Protein AF-0000000086525806 (afdb_homodimer)

Nearest PDB structures (foldseek):
  7zw9-assembly1_A-3  TM=1.002E+00  e=2.423E-26  Burkholderia pseudomallei
  4n27-assembly1_C  TM=9.870E-01  e=1.110E-19  Brucella abortus 2308
  9jyw-assembly2_F  TM=9.886E-01  e=1.172E-16  Aeribacillus pallidus
  8gpm-assembly1_A  TM=9.760E-01  e=3.909E-15  Acinetobacter baumannii
  8gpp-assembly1_C  TM=9.827E-01  e=6.597E-15  Acinetobacter baumannii

Solvent-accessible surface area (backbone atoms only — not comparable to full-atom values): 15091 Å² total; per-residue (Å²): 100,45,72,36,70,49,90,92,33,51,54,46,69,37,89,65,40,27,68,32,58,61,16,37,42,31,11,34,32,38,38,29,54,39,13,33,36,27,48,49,14,35,38,48,16,84,58,26,52,34,38,40,22,40,28,12,37,38,27,40,48,16,39,40,38,39,46,77,93,22,46,25,42,36,32,40,27,18,35,36,25,44,43,16,36,43,28,5,25,36,40,24,42,31,14,35,40,22,41,46,14,35,40,27,43,56,16,35,42,25,35,39,21,39,35,33,64,56,12,28,39,50,66,55,43,73,45,62,61,31,25,30,29,40,44,78,71,42,40,79,75,45,72,53,50,73,66,55,44,49,51,39,43,48,53,18,50,49,48,36,53,46,32,55,49,47,68,71,38,56,39,78,75,57,82,42,31,24,28,42,70,94,32,53,56,46,69,37,88,63,40,29,66,32,63,60,16,38,41,30,10,34,32,38,38,29,53,41,14,33,38,27,50,48,14,36,41,47,17,80,59,26,51,32,38,40,20,40,30,13,37,39,28,40,48,17,40,39,39,38,47,77,95,23,48,26,41,35,32,38,28,18,34,37,24,44,42,16,35,42,30,5,24,36,40,24,42,32,14,35,39,22,42,45,14,36,36,27,44,56,16,35,42,25,34,39,20,38,35,33,62,56,12,30,38,52,65,54,45,71,45,62,60,32,25,30,28,40,43,80,71,42,39,77,77,45,71,54,49,73,67,56,45,51,51,39,46,48,54,19,51,50,48,38,51,49,34,53,49,46,67,72,63,65,75,86,88,127

Foldseek 3Di:
DAFEEDVPFGEAADPQEAEEPQEHHYGQEYEDALEYEEHLEYEYCPAHHEYAEHLEYAYAQEYEEEHHPQYHEEYHLEYEEHNEYEYREAAEALEYEEAPEYAYGLEYEYALEYEYHPEYDDHNHYDYHQFYWYDVPIDGPDGHDPVSSVVSNVVSVVSSVVSNVCVPPPDDDD/DQFEEDVPFGEAADPQEAEEPQEHHYGQEYEDALEYEEHQEYEYCPAHHEYAEHLEYAYHQEYEEEHHPQYHAEYHLEYEEHNEYEYREAAEALEYEEAPEYAYGLEYEYHLEYEYHPEYDDHNHYDYHQFDWDDVPIDGPDGHDPVSSVVSNVVSVVSSVVSNVCVPPPDDDD

Organism: NCBI:txid488447

Structure (mmCIF, N/CA/C/O backbone):
data_AF-0000000086525806-model_v1
#
loop_
_entity.id
_entity.type
_entity.pdbx_description
1 polymer 'Gamma carbonic anhydrase family protein'
#
loop_
_atom_site.group_PDB
_atom_site.id
_atom_site.type_symbol
_atom_site.label_atom_id
_atom_site.label_alt_id
_atom_site.label_comp_id
_atom_site.label_asym_id
_atom_site.label_entity_id
_atom_site.label_seq_id
_atom_site.pdbx_PDB_ins_code
_atom_site.Cartn_x
_atom_site.Cartn_y
_atom_site.Cartn_z
_atom_site.occupancy
_atom_site.B_iso_or_equiv
_atom_site.auth_seq_id
_atom_site.auth_comp_id
_atom_site.auth_asym_id
_atom_site.auth_atom_id
_atom_site.pdbx_PDB_model_num
ATOM 1 N N . MET A 1 1 ? 18.797 -3.779 -2.67 1 63.56 1 MET A N 1
ATOM 2 C CA . MET A 1 1 ? 17.828 -4.672 -3.303 1 63.56 1 MET A CA 1
ATOM 3 C C . MET A 1 1 ? 17.938 -6.082 -2.73 1 63.56 1 MET A C 1
ATOM 5 O O . MET A 1 1 ? 19.047 -6.574 -2.479 1 63.56 1 MET A O 1
ATOM 9 N N . THR A 1 2 ? 16.891 -6.535 -2.127 1 84.75 2 THR A N 1
ATOM 10 C CA . THR A 1 2 ? 16.938 -7.805 -1.409 1 84.75 2 THR A CA 1
ATOM 11 C C . THR A 1 2 ? 16.438 -8.945 -2.299 1 84.75 2 THR A C 1
ATOM 13 O O . THR A 1 2 ? 15.242 -9.219 -2.354 1 84.75 2 THR A O 1
ATOM 16 N N . ILE A 1 3 ? 17.328 -9.383 -3.314 1 96.12 3 ILE A N 1
ATOM 17 C CA . ILE A 1 3 ? 17.094 -10.562 -4.148 1 96.12 3 ILE A CA 1
ATOM 18 C C . ILE A 1 3 ? 17.938 -11.727 -3.635 1 96.12 3 ILE A C 1
ATOM 20 O O . ILE A 1 3 ? 19.156 -11.609 -3.492 1 96.12 3 ILE A O 1
ATOM 24 N N . TYR A 1 4 ? 17.266 -12.875 -3.428 1 97.06 4 TYR A N 1
ATOM 25 C CA . TYR A 1 4 ? 17.938 -13.945 -2.707 1 97.06 4 TYR A CA 1
ATOM 26 C C . TYR A 1 4 ? 17.891 -15.25 -3.494 1 97.06 4 TYR A C 1
ATOM 28 O O . TYR A 1 4 ? 16.828 -15.641 -3.996 1 97.06 4 TYR A O 1
ATOM 36 N N . LYS A 1 5 ? 19.047 -15.82 -3.596 1 96.94 5 LYS A N 1
ATOM 37 C CA . LYS A 1 5 ? 19.109 -17.234 -3.961 1 96.94 5 LYS A CA 1
ATOM 38 C C . LYS A 1 5 ? 18.828 -18.125 -2.754 1 96.94 5 LYS A C 1
ATOM 40 O O . LYS A 1 5 ? 19.25 -17.828 -1.64 1 96.94 5 LYS A O 1
ATOM 45 N N . LEU A 1 6 ? 18.094 -19.203 -2.982 1 97 6 LEU A N 1
ATOM 46 C CA . LEU A 1 6 ? 17.828 -20.188 -1.945 1 97 6 LEU A CA 1
ATOM 47 C C . LEU A 1 6 ? 18.266 -21.578 -2.402 1 97 6 LEU A C 1
ATOM 49 O O . LEU A 1 6 ? 17.609 -22.188 -3.254 1 97 6 LEU A O 1
ATOM 53 N N . GLY A 1 7 ? 19.359 -22.094 -1.804 1 96.25 7 GLY A N 1
ATOM 54 C CA . GLY A 1 7 ? 19.953 -23.297 -2.381 1 96.25 7 GLY A CA 1
ATOM 55 C C . GLY A 1 7 ? 20.375 -23.109 -3.824 1 96.25 7 GLY A C 1
ATOM 56 O O . GLY A 1 7 ? 21.125 -22.188 -4.141 1 96.25 7 GLY A O 1
ATOM 57 N N . ASP A 1 8 ? 19.828 -23.938 -4.645 1 95.62 8 ASP A N 1
ATOM 58 C CA . ASP A 1 8 ? 20.219 -23.875 -6.055 1 95.62 8 ASP A CA 1
ATOM 59 C C . ASP A 1 8 ? 19.188 -23.078 -6.871 1 95.62 8 ASP A C 1
ATOM 61 O O . ASP A 1 8 ? 19.328 -22.969 -8.094 1 95.62 8 ASP A O 1
ATOM 65 N N . THR A 1 9 ? 18.266 -22.562 -6.199 1 96.44 9 THR A N 1
ATOM 66 C CA . THR A 1 9 ? 17.188 -21.859 -6.902 1 96.44 9 THR A CA 1
ATOM 67 C C . THR A 1 9 ? 17.344 -20.359 -6.777 1 96.44 9 THR A C 1
ATOM 69 O O . THR A 1 9 ? 17.531 -19.828 -5.676 1 96.44 9 THR A O 1
ATOM 72 N N . ALA A 1 10 ? 17.281 -19.656 -7.902 1 97.94 10 ALA A N 1
ATOM 73 C CA . ALA A 1 10 ? 17.406 -18.203 -7.934 1 97.94 10 ALA A CA 1
ATOM 74 C C . ALA A 1 10 ? 16.312 -17.578 -8.805 1 97.94 10 ALA A C 1
ATOM 76 O O . ALA A 1 10 ? 15.891 -18.172 -9.797 1 97.94 10 ALA A O 1
ATOM 77 N N . PRO A 1 11 ? 15.906 -16.391 -8.43 1 98.62 11 PRO A N 1
ATOM 78 C CA . PRO A 1 11 ? 14.922 -15.703 -9.266 1 98.62 11 PRO A CA 1
ATOM 79 C C . PRO A 1 11 ? 15.43 -15.445 -10.688 1 98.62 11 PRO A C 1
ATOM 81 O O . PRO A 1 11 ? 16.625 -15.234 -10.891 1 98.62 11 PRO A O 1
ATOM 84 N N . THR A 1 12 ? 14.555 -15.602 -11.602 1 98.69 12 THR A N 1
ATOM 85 C CA . THR A 1 12 ? 14.789 -15.18 -12.984 1 98.69 12 THR A CA 1
ATOM 86 C C . THR A 1 12 ? 14.102 -13.852 -13.266 1 98.69 12 THR A C 1
ATOM 88 O O . THR A 1 12 ? 12.867 -13.781 -13.289 1 98.69 12 THR A O 1
ATOM 91 N N . ILE A 1 13 ? 14.891 -12.805 -13.562 1 98.62 13 ILE A N 1
ATOM 92 C CA . ILE A 1 13 ? 14.359 -11.453 -13.641 1 98.62 13 ILE A CA 1
ATOM 93 C C . ILE A 1 13 ? 14.758 -10.812 -14.969 1 98.62 13 ILE A C 1
ATOM 95 O O . ILE A 1 13 ? 15.953 -10.633 -15.242 1 98.62 13 ILE A O 1
ATOM 99 N N . HIS A 1 14 ? 13.742 -10.531 -15.758 1 98.75 14 HIS A N 1
ATOM 100 C CA . HIS A 1 14 ? 14.023 -9.836 -17.016 1 98.75 14 HIS A CA 1
ATOM 101 C C . HIS A 1 14 ? 14.734 -8.508 -16.766 1 98.75 14 HIS A C 1
ATOM 103 O O . HIS A 1 14 ? 14.453 -7.832 -15.773 1 98.75 14 HIS A O 1
ATOM 109 N N . GLU A 1 15 ? 15.562 -8.023 -17.641 1 98.12 15 GLU A N 1
ATOM 110 C CA . GLU A 1 15 ? 16.422 -6.859 -17.438 1 98.12 15 GLU A CA 1
ATOM 111 C C . GLU A 1 15 ? 15.594 -5.582 -17.312 1 98.12 15 GLU A C 1
ATOM 113 O O . GLU A 1 15 ? 16.031 -4.609 -16.703 1 98.12 15 GLU A O 1
ATOM 118 N N . SER A 1 16 ? 14.391 -5.559 -17.797 1 98.62 16 SER A N 1
ATOM 119 C CA . SER A 1 16 ? 13.57 -4.352 -17.781 1 98.62 16 SER A CA 1
ATOM 120 C C . SER A 1 16 ? 12.852 -4.184 -16.453 1 98.62 16 SER A C 1
ATOM 122 O O . SER A 1 16 ? 12.266 -3.131 -16.188 1 98.62 16 SER A O 1
ATOM 124 N N . VAL A 1 17 ? 12.867 -5.148 -15.625 1 98.62 17 VAL A N 1
ATOM 125 C CA . VAL A 1 17 ? 12.047 -5.16 -14.414 1 98.62 17 VAL A CA 1
ATOM 126 C C . VAL A 1 17 ? 12.594 -4.145 -13.414 1 98.62 17 VAL A C 1
ATOM 128 O O . VAL A 1 17 ? 13.805 -4.027 -13.234 1 98.62 17 VAL A O 1
ATOM 131 N N . PHE A 1 18 ? 11.633 -3.406 -12.836 1 98.44 18 PHE A N 1
ATOM 132 C CA . PHE A 1 18 ? 11.984 -2.596 -11.672 1 98.44 18 PHE A CA 1
ATOM 133 C C . PHE A 1 18 ? 11.68 -3.342 -10.383 1 98.44 18 PHE A C 1
ATOM 135 O O . PHE A 1 18 ? 10.562 -3.84 -10.188 1 98.44 18 PHE A O 1
ATOM 142 N N . VAL A 1 19 ? 12.656 -3.436 -9.539 1 98.12 19 VAL A N 1
ATOM 143 C CA . VAL A 1 19 ? 12.492 -3.961 -8.188 1 98.12 19 VAL A CA 1
ATOM 144 C C . VAL A 1 19 ? 12.945 -2.916 -7.164 1 98.12 19 VAL A C 1
ATOM 146 O O . VAL A 1 19 ? 14.109 -2.523 -7.148 1 98.12 19 VAL A O 1
ATOM 149 N N . ALA A 1 20 ? 11.992 -2.504 -6.355 1 97 20 ALA A N 1
ATOM 150 C CA . ALA A 1 20 ? 12.305 -1.496 -5.344 1 97 20 ALA A CA 1
ATOM 151 C C . ALA A 1 20 ? 13.297 -2.035 -4.324 1 97 20 ALA A C 1
ATOM 153 O O . ALA A 1 20 ? 13.32 -3.236 -4.043 1 97 20 ALA A O 1
ATOM 154 N N . ASP A 1 21 ? 14.039 -1.174 -3.621 1 93.62 21 ASP A N 1
ATOM 155 C CA . ASP A 1 21 ? 15.141 -1.51 -2.721 1 93.62 21 ASP 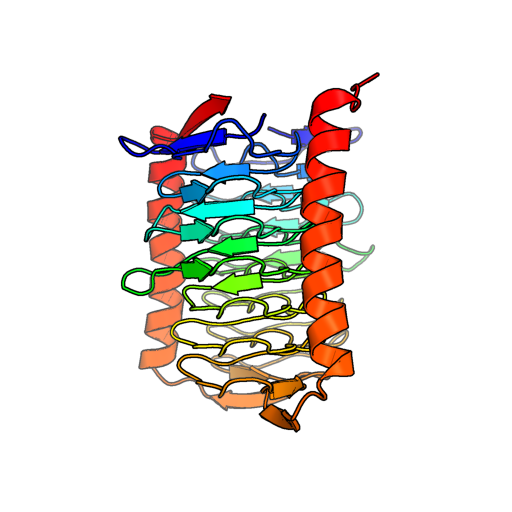A CA 1
ATOM 156 C C . ASP A 1 21 ? 14.641 -2.307 -1.519 1 93.62 21 ASP A C 1
ATOM 158 O O . ASP A 1 21 ? 15.352 -3.176 -1.006 1 93.62 21 ASP A O 1
ATOM 162 N N . THR A 1 22 ? 13.406 -1.989 -1.112 1 94.94 22 THR A N 1
ATOM 163 C CA . THR A 1 22 ? 12.93 -2.604 0.123 1 94.94 22 THR A CA 1
ATOM 164 C C . THR A 1 22 ? 12.078 -3.834 -0.176 1 94.94 22 THR A C 1
ATOM 166 O O . THR A 1 22 ? 11.469 -4.406 0.728 1 94.94 22 THR A O 1
ATOM 169 N N . ALA A 1 23 ? 12 -4.238 -1.438 1 96.94 23 ALA A N 1
ATOM 170 C CA . ALA A 1 23 ? 11.297 -5.473 -1.787 1 96.94 23 ALA A CA 1
ATOM 171 C C . ALA A 1 23 ? 12.188 -6.691 -1.551 1 96.94 23 ALA A C 1
ATOM 173 O O . ALA A 1 23 ? 13.414 -6.566 -1.464 1 96.94 23 ALA A O 1
ATOM 174 N N . ALA A 1 24 ? 11.539 -7.859 -1.382 1 98.06 24 ALA A N 1
ATOM 175 C CA . ALA A 1 24 ? 12.258 -9.117 -1.221 1 98.06 24 ALA A CA 1
ATOM 176 C C . ALA A 1 24 ? 11.773 -10.156 -2.229 1 98.06 24 ALA A C 1
ATOM 178 O O . ALA A 1 24 ? 10.586 -10.461 -2.291 1 98.06 24 ALA A O 1
ATOM 179 N N . ILE A 1 25 ? 12.688 -10.648 -3.035 1 98.69 25 ILE A N 1
ATOM 180 C CA . ILE A 1 25 ? 12.422 -11.68 -4.035 1 98.69 25 ILE A CA 1
ATOM 181 C C . ILE A 1 25 ? 13.281 -12.906 -3.752 1 98.69 25 ILE A C 1
ATOM 183 O O . ILE A 1 25 ? 14.516 -12.82 -3.768 1 98.69 25 ILE A O 1
ATOM 187 N N . ILE A 1 26 ? 12.625 -14.062 -3.477 1 98.62 26 ILE A N 1
ATOM 188 C CA . ILE A 1 26 ? 13.375 -15.195 -2.957 1 98.62 26 ILE A CA 1
ATOM 189 C C . ILE A 1 26 ? 13.047 -16.453 -3.768 1 98.62 26 ILE A C 1
ATOM 191 O O . ILE A 1 26 ? 11.883 -16.844 -3.861 1 98.62 26 ILE A O 1
ATOM 195 N N . GLY A 1 27 ? 14.062 -17.109 -4.301 1 98.31 27 GLY A N 1
ATOM 196 C CA . GLY A 1 27 ? 13.922 -18.469 -4.777 1 98.31 27 GLY A CA 1
ATOM 197 C C . GLY A 1 27 ? 13.258 -18.562 -6.141 1 98.31 27 GLY A C 1
ATOM 198 O O . GLY A 1 27 ? 13.664 -17.891 -7.082 1 98.31 27 GLY A O 1
ATOM 199 N N . LYS A 1 28 ? 12.164 -19.406 -6.27 1 98.44 28 LYS A N 1
ATOM 200 C CA . LYS A 1 28 ? 11.539 -19.766 -7.539 1 98.44 28 LYS A CA 1
ATOM 201 C C . LYS A 1 28 ? 10.57 -18.672 -7.992 1 98.44 28 LYS A C 1
ATOM 203 O O . LYS A 1 28 ? 9.352 -18.891 -8.016 1 98.44 28 LYS A O 1
ATOM 208 N N . VAL A 1 29 ? 11.148 -17.578 -8.422 1 98.88 29 VAL A N 1
ATOM 209 C CA . VAL A 1 29 ? 10.359 -16.438 -8.875 1 98.88 29 VAL A CA 1
ATOM 210 C C . VAL A 1 29 ? 10.766 -16.062 -10.297 1 98.88 29 VAL A C 1
ATOM 212 O O . VAL A 1 29 ? 11.953 -16 -10.617 1 98.88 29 VAL A O 1
ATOM 215 N N . VAL A 1 30 ? 9.781 -15.906 -11.133 1 98.94 30 VAL A N 1
ATOM 216 C CA . VAL A 1 30 ? 9.992 -15.445 -12.5 1 98.94 30 VAL A CA 1
ATOM 217 C C . VAL A 1 30 ? 9.312 -14.094 -12.703 1 98.94 30 VAL A C 1
ATOM 219 O O . VAL A 1 30 ? 8.094 -13.984 -12.562 1 98.94 30 VAL A O 1
ATOM 222 N N . LEU A 1 31 ? 10.047 -13.039 -12.977 1 98.88 31 LEU A N 1
ATOM 223 C CA . LEU A 1 31 ? 9.539 -11.719 -13.328 1 98.88 31 LEU A CA 1
ATOM 224 C C . LEU A 1 31 ? 9.773 -11.414 -14.805 1 98.88 31 LEU A C 1
ATOM 226 O O . LEU A 1 31 ? 10.914 -11.266 -15.242 1 98.88 31 LEU A O 1
ATOM 230 N N . GLU A 1 32 ? 8.68 -11.273 -15.539 1 98.94 32 GLU A N 1
ATOM 231 C CA . GLU A 1 32 ? 8.773 -11.148 -16.984 1 98.94 32 GLU A CA 1
ATOM 232 C C . GLU A 1 32 ? 8.93 -9.688 -17.406 1 98.94 32 GLU A C 1
ATOM 234 O O . GLU A 1 32 ? 8.984 -8.797 -16.562 1 98.94 32 GLU A O 1
ATOM 239 N N . GLU A 1 33 ? 9.023 -9.477 -18.719 1 98.88 33 GLU A N 1
ATOM 240 C CA . GLU A 1 33 ? 9.344 -8.18 -19.312 1 98.88 33 GLU A CA 1
ATOM 241 C C . GLU A 1 33 ? 8.406 -7.09 -18.812 1 98.88 33 GLU A C 1
ATOM 243 O O . GLU A 1 33 ? 7.191 -7.281 -18.766 1 98.88 33 GLU A O 1
ATOM 248 N N . ASN A 1 34 ? 8.961 -5.969 -18.344 1 98.88 34 ASN A N 1
ATOM 249 C CA . ASN A 1 34 ? 8.273 -4.75 -17.938 1 98.88 34 ASN A CA 1
ATOM 250 C C . ASN A 1 34 ? 7.441 -4.969 -16.672 1 98.88 34 ASN A C 1
ATOM 252 O O . ASN A 1 34 ? 6.598 -4.141 -16.328 1 98.88 34 ASN A O 1
ATOM 256 N N . ALA A 1 35 ? 7.637 -6.059 -15.969 1 98.88 35 ALA A N 1
ATOM 257 C CA . ALA A 1 35 ? 7.031 -6.219 -14.648 1 98.88 35 ALA A CA 1
ATOM 258 C C . ALA A 1 35 ? 7.695 -5.301 -13.625 1 98.88 35 ALA A C 1
ATOM 260 O O . ALA A 1 35 ? 8.75 -4.719 -13.898 1 98.88 35 ALA A O 1
ATOM 261 N N . SER A 1 36 ? 7.055 -5.141 -12.516 1 98.88 36 SER A N 1
ATOM 262 C CA . SER A 1 36 ? 7.641 -4.32 -11.461 1 98.88 36 SER A CA 1
ATOM 263 C C . SER A 1 36 ? 7.207 -4.805 -10.086 1 98.88 36 SER A C 1
ATOM 265 O O . SER A 1 36 ? 6.09 -5.309 -9.914 1 98.88 36 SER A O 1
ATOM 267 N N . VAL A 1 37 ? 8.078 -4.676 -9.094 1 98.81 37 VAL A N 1
ATOM 268 C CA . VAL A 1 37 ? 7.855 -5 -7.688 1 98.81 37 VAL A CA 1
ATOM 269 C C . VAL A 1 37 ? 8.227 -3.803 -6.816 1 98.81 37 VAL A C 1
ATOM 271 O O . VAL A 1 37 ? 9.383 -3.369 -6.809 1 98.81 37 VAL A O 1
ATOM 274 N N . TRP A 1 38 ? 7.281 -3.363 -6.082 1 98.56 38 TRP A N 1
ATOM 275 C CA . TRP A 1 38 ? 7.41 -2.053 -5.453 1 98.56 38 TRP A CA 1
ATOM 276 C C . TRP A 1 38 ? 7.777 -2.188 -3.979 1 98.56 38 TRP A C 1
ATOM 278 O O . TRP A 1 38 ? 7.992 -3.297 -3.486 1 98.56 38 TRP A O 1
ATOM 288 N N . PHE A 1 39 ? 7.84 -1.106 -3.277 1 97.94 39 PHE A N 1
ATOM 289 C CA . PHE A 1 39 ? 8.5 -1.015 -1.98 1 97.94 39 PHE A CA 1
ATOM 290 C C . PHE A 1 39 ? 7.797 -1.893 -0.951 1 97.94 39 PHE A C 1
ATOM 292 O O . PHE A 1 39 ? 6.57 -1.856 -0.831 1 97.94 39 PHE A O 1
ATOM 299 N N . GLY A 1 40 ? 8.617 -2.709 -0.216 1 97.44 40 GLY A N 1
ATOM 300 C CA . GLY A 1 40 ? 8.117 -3.492 0.901 1 97.44 40 GLY A CA 1
ATOM 301 C C . GLY A 1 40 ? 7.398 -4.758 0.469 1 97.44 40 GLY A C 1
ATOM 302 O O . GLY A 1 40 ? 6.984 -5.562 1.309 1 97.44 40 GLY A O 1
ATOM 303 N N . ALA A 1 41 ? 7.207 -4.945 -0.811 1 98.56 41 ALA A N 1
ATOM 304 C CA . ALA A 1 41 ? 6.578 -6.176 -1.277 1 98.56 41 ALA A CA 1
ATOM 305 C C . ALA A 1 41 ? 7.516 -7.371 -1.097 1 98.56 41 ALA A C 1
ATOM 307 O O . ALA A 1 41 ? 8.734 -7.23 -1.195 1 98.56 41 ALA A O 1
ATOM 308 N N . THR A 1 42 ? 6.906 -8.539 -0.833 1 98.75 42 THR A N 1
ATOM 309 C CA . THR A 1 42 ? 7.68 -9.766 -0.667 1 98.75 42 THR A CA 1
ATOM 310 C C . THR A 1 42 ? 7.133 -10.875 -1.56 1 98.75 42 THR A C 1
ATOM 312 O O . THR A 1 42 ? 5.941 -11.18 -1.516 1 98.75 42 THR A O 1
ATOM 315 N N . ILE A 1 43 ? 7.996 -11.414 -2.408 1 98.88 43 ILE A N 1
ATOM 316 C CA . ILE A 1 43 ? 7.695 -12.602 -3.209 1 98.88 43 ILE A CA 1
ATOM 317 C C . ILE A 1 43 ? 8.594 -13.758 -2.777 1 98.88 43 ILE A C 1
ATOM 319 O O . ILE A 1 43 ? 9.797 -13.75 -3.051 1 98.88 43 ILE A O 1
ATOM 323 N N . ARG A 1 44 ? 7.988 -14.68 -2.082 1 98.81 44 ARG A N 1
ATOM 324 C CA . ARG A 1 44 ? 8.773 -15.781 -1.534 1 98.81 44 ARG A CA 1
ATOM 325 C C . ARG A 1 44 ? 8.445 -17.094 -2.24 1 98.81 44 ARG A C 1
ATOM 327 O O . ARG A 1 44 ? 7.453 -17.75 -1.908 1 98.81 44 ARG A O 1
ATOM 334 N N . GLY A 1 45 ? 9.25 -17.453 -3.188 1 98.25 45 GLY A N 1
ATOM 335 C CA . GLY A 1 45 ? 9.086 -18.672 -3.967 1 98.25 45 GLY A CA 1
ATOM 336 C C . GLY A 1 45 ? 9.891 -19.844 -3.424 1 98.25 45 GLY A C 1
ATOM 337 O O . GLY A 1 45 ? 10.719 -20.422 -4.137 1 98.25 45 GLY A O 1
ATOM 338 N N . ASP A 1 46 ? 9.602 -20.297 -2.174 1 98 46 ASP A N 1
ATOM 339 C CA . ASP A 1 46 ? 10.352 -21.375 -1.547 1 98 46 ASP A CA 1
ATOM 340 C C . ASP A 1 46 ? 9.617 -22.719 -1.695 1 98 46 ASP A C 1
ATOM 342 O O . ASP A 1 46 ? 10.211 -23.781 -1.494 1 98 46 ASP A O 1
ATOM 346 N N . ASN A 1 47 ? 8.336 -22.688 -2.064 1 98.06 47 ASN A N 1
ATOM 347 C CA . ASN A 1 47 ? 7.555 -23.922 -2.176 1 98.06 47 ASN A CA 1
ATOM 348 C C . ASN A 1 47 ? 7.262 -24.266 -3.633 1 98.06 47 ASN A C 1
ATOM 350 O O . ASN A 1 47 ? 7.48 -25.406 -4.059 1 98.06 47 ASN A O 1
ATOM 354 N N . GLU A 1 48 ? 6.703 -23.391 -4.355 1 98.38 48 GLU A N 1
ATOM 355 C CA . GLU A 1 48 ? 6.332 -23.516 -5.762 1 98.38 48 GLU A CA 1
ATOM 356 C C . GLU A 1 48 ? 6.754 -22.281 -6.547 1 98.38 48 GLU A C 1
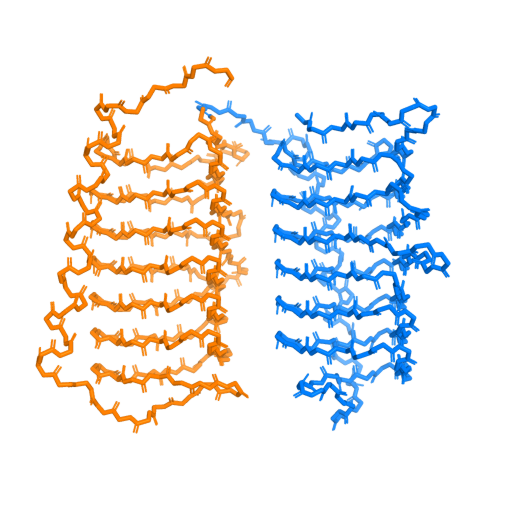ATOM 358 O O . GLU A 1 48 ? 7.109 -21.25 -5.961 1 98.38 48 GLU A O 1
ATOM 363 N N . THR A 1 49 ? 6.715 -22.406 -7.852 1 98.75 49 THR A N 1
ATOM 364 C CA . THR A 1 49 ? 7.09 -21.281 -8.711 1 98.75 49 THR A CA 1
ATOM 365 C C . THR A 1 49 ? 6.043 -20.172 -8.648 1 98.75 49 THR A C 1
ATOM 367 O O . THR A 1 49 ? 4.84 -20.453 -8.664 1 98.75 49 THR A O 1
ATOM 370 N N . ILE A 1 50 ? 6.457 -18.953 -8.562 1 98.94 50 ILE A N 1
ATOM 371 C CA . ILE A 1 50 ? 5.633 -17.75 -8.672 1 98.94 50 ILE A CA 1
ATOM 372 C C . ILE A 1 50 ? 6.008 -16.984 -9.938 1 98.94 50 ILE A C 1
ATOM 374 O O . ILE A 1 50 ? 7.156 -16.562 -10.094 1 98.94 50 ILE A O 1
ATOM 378 N N . THR A 1 51 ? 5.082 -16.828 -10.828 1 98.94 51 THR A N 1
ATOM 379 C CA . THR A 1 51 ? 5.32 -16.125 -12.086 1 98.94 51 THR A CA 1
ATOM 380 C C . THR A 1 51 ? 4.539 -14.82 -12.133 1 98.94 51 THR A C 1
ATOM 382 O O . THR A 1 51 ? 3.322 -14.805 -11.922 1 98.94 51 THR A O 1
ATOM 385 N N . VAL A 1 52 ? 5.242 -13.734 -12.359 1 98.94 52 VAL A N 1
ATOM 386 C CA . VAL A 1 52 ? 4.637 -12.43 -12.633 1 98.94 52 VAL A CA 1
ATOM 387 C C . VAL A 1 52 ? 4.781 -12.094 -14.109 1 98.94 52 VAL A C 1
ATOM 389 O O . VAL A 1 52 ? 5.887 -11.828 -14.594 1 98.94 52 VAL A O 1
ATOM 392 N N . GLY A 1 53 ? 3.678 -12.008 -14.797 1 98.94 53 GLY A N 1
ATOM 393 C CA . GLY A 1 53 ? 3.67 -11.867 -16.25 1 98.94 53 GLY A CA 1
ATOM 394 C C . GLY A 1 53 ? 4.078 -10.484 -16.719 1 98.94 53 GLY A C 1
ATOM 395 O O . GLY A 1 53 ? 4.176 -9.555 -15.914 1 98.94 53 GLY A O 1
ATOM 396 N N . ALA A 1 54 ? 4.246 -10.391 -18.078 1 98.94 54 ALA A N 1
ATOM 397 C CA . ALA A 1 54 ? 4.746 -9.164 -18.688 1 98.94 54 ALA A CA 1
ATOM 398 C C . ALA A 1 54 ? 3.805 -7.992 -18.406 1 98.94 54 ALA A C 1
ATOM 400 O O . ALA A 1 54 ? 2.586 -8.125 -18.531 1 98.94 54 ALA A O 1
ATOM 401 N N . GLY A 1 55 ? 4.391 -6.871 -18 1 98.81 55 GLY A N 1
ATOM 402 C CA . GLY A 1 55 ? 3.633 -5.648 -17.781 1 98.81 55 GLY A CA 1
ATOM 403 C C . GLY A 1 55 ? 2.85 -5.652 -16.484 1 98.81 55 GLY A C 1
ATOM 404 O O . GLY A 1 55 ? 2.156 -4.68 -16.172 1 98.81 55 GLY A O 1
ATOM 405 N N . SER A 1 56 ? 2.9 -6.715 -15.688 1 98.94 56 SER A N 1
ATOM 406 C CA . SER A 1 56 ? 2.197 -6.793 -14.406 1 98.94 56 SER A CA 1
ATOM 407 C C . SER A 1 56 ? 2.988 -6.113 -13.297 1 98.94 56 SER A C 1
ATOM 409 O O . SER A 1 56 ? 4.199 -5.918 -13.422 1 98.94 56 SER A O 1
ATOM 411 N N . ASN A 1 57 ? 2.299 -5.711 -12.273 1 98.94 57 ASN A N 1
ATOM 412 C CA . ASN A 1 57 ? 2.947 -5 -11.18 1 98.94 57 ASN A CA 1
ATOM 413 C C . ASN A 1 57 ? 2.477 -5.52 -9.82 1 98.94 57 ASN A C 1
ATOM 415 O O . ASN A 1 57 ? 1.305 -5.859 -9.656 1 98.94 57 ASN A O 1
ATOM 419 N N . VAL A 1 58 ? 3.4 -5.617 -8.875 1 98.94 58 VAL A N 1
ATOM 420 C CA . VAL A 1 58 ? 3.176 -5.969 -7.473 1 98.94 58 VAL A CA 1
ATOM 421 C C . VAL A 1 58 ? 3.459 -4.758 -6.586 1 98.94 58 VAL A C 1
ATOM 423 O O . VAL A 1 58 ? 4.617 -4.391 -6.383 1 98.94 58 VAL A O 1
ATOM 426 N N . GLN A 1 59 ? 2.402 -4.191 -6.039 1 98.88 59 GLN A N 1
ATOM 427 C CA . GLN A 1 59 ? 2.512 -2.873 -5.426 1 98.88 59 GLN A CA 1
ATOM 428 C C . GLN A 1 59 ? 2.953 -2.98 -3.967 1 98.88 59 GLN A C 1
ATOM 430 O O . GLN A 1 59 ? 3.236 -4.074 -3.479 1 98.88 59 GLN A O 1
ATOM 435 N N . GLU A 1 60 ? 3.082 -1.865 -3.301 1 98.62 60 GLU A N 1
ATOM 436 C CA . GLU A 1 60 ? 3.699 -1.743 -1.983 1 98.62 60 GLU A CA 1
ATOM 437 C C . GLU A 1 60 ? 3.07 -2.711 -0.986 1 98.62 60 GLU A C 1
ATOM 439 O O . GLU A 1 60 ? 1.845 -2.785 -0.874 1 98.62 60 GLU A O 1
ATOM 444 N N . GLY A 1 61 ? 3.951 -3.463 -0.236 1 98.5 61 GLY A N 1
ATOM 445 C CA . GLY A 1 61 ? 3.531 -4.234 0.922 1 98.5 61 GLY A CA 1
ATOM 446 C C . GLY A 1 61 ? 2.793 -5.508 0.554 1 98.5 61 GLY A C 1
ATOM 447 O O . GLY A 1 61 ? 2.402 -6.281 1.432 1 98.5 61 GLY A O 1
ATOM 448 N N . ALA A 1 62 ? 2.604 -5.754 -0.699 1 98.81 62 ALA A N 1
ATOM 449 C CA . ALA A 1 62 ? 1.965 -7.008 -1.093 1 98.81 62 ALA A CA 1
ATOM 450 C C . ALA A 1 62 ? 2.848 -8.203 -0.749 1 98.81 62 ALA A C 1
ATOM 452 O O . ALA A 1 62 ? 4.074 -8.094 -0.744 1 98.81 62 ALA A O 1
ATOM 453 N N . VAL A 1 63 ? 2.186 -9.32 -0.45 1 98.94 63 VAL A N 1
ATOM 454 C CA . VAL A 1 63 ? 2.891 -10.562 -0.129 1 98.94 63 VAL A CA 1
ATOM 455 C C . VAL A 1 63 ? 2.404 -11.688 -1.04 1 98.94 63 VAL A C 1
ATOM 457 O O . VAL A 1 63 ? 1.2 -11.938 -1.14 1 98.94 63 VAL A O 1
ATOM 460 N N . LEU A 1 64 ? 3.307 -12.328 -1.757 1 98.94 64 LEU A N 1
ATOM 461 C CA . LEU A 1 64 ? 3.033 -13.477 -2.621 1 98.94 64 LEU A CA 1
ATO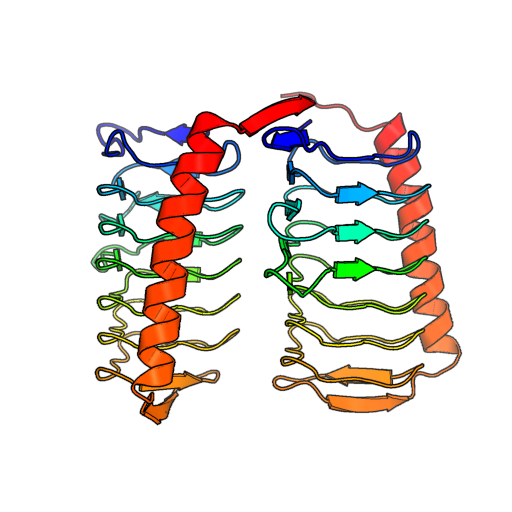M 462 C C . LEU A 1 64 ? 3.727 -14.727 -2.096 1 98.94 64 LEU A C 1
ATOM 464 O O . LEU A 1 64 ? 4.938 -14.727 -1.868 1 98.94 64 LEU A O 1
ATOM 468 N N . HIS A 1 65 ? 2.953 -15.727 -1.898 1 98.94 65 HIS A N 1
ATOM 469 C CA . HIS A 1 65 ? 3.48 -16.984 -1.383 1 98.94 65 HIS A CA 1
ATOM 470 C C . HIS A 1 65 ? 2.701 -18.172 -1.932 1 98.94 65 HIS A C 1
ATOM 472 O O . HIS A 1 65 ? 1.683 -18 -2.604 1 98.94 65 HIS A O 1
ATOM 478 N N . THR A 1 66 ? 3.256 -19.359 -1.771 1 98.69 66 THR A N 1
ATOM 479 C CA . THR A 1 66 ? 2.633 -20.562 -2.291 1 98.69 66 THR A CA 1
ATOM 480 C C . THR A 1 66 ? 2.727 -21.703 -1.276 1 98.69 66 THR A C 1
ATOM 482 O O . THR A 1 66 ? 3.621 -21.719 -0.428 1 98.69 66 THR A O 1
ATOM 485 N N . ASP A 1 67 ? 1.796 -22.562 -1.315 1 98.5 67 ASP A N 1
ATOM 486 C CA . ASP A 1 67 ? 1.911 -23.875 -0.708 1 98.5 67 ASP A CA 1
ATOM 487 C C . ASP A 1 67 ? 2.295 -24.938 -1.748 1 98.5 67 ASP A C 1
ATOM 489 O O . ASP A 1 67 ? 2.039 -24.75 -2.941 1 98.5 67 ASP A O 1
ATOM 493 N N . PRO A 1 68 ? 2.914 -26.031 -1.209 1 98.31 68 PRO A N 1
ATOM 494 C CA . PRO A 1 68 ? 3.215 -27.094 -2.162 1 98.31 68 PRO A CA 1
ATOM 495 C C . PRO A 1 68 ? 1.986 -27.547 -2.947 1 98.31 68 PRO A C 1
ATOM 497 O O . PRO A 1 68 ? 0.929 -27.797 -2.361 1 98.31 68 PRO A O 1
ATOM 500 N N . GLY A 1 69 ? 2.102 -27.672 -4.223 1 98.5 69 GLY A N 1
ATOM 501 C CA . GLY A 1 69 ? 1.009 -28.109 -5.078 1 98.5 69 GLY A CA 1
ATOM 502 C C . GLY A 1 69 ? 0.176 -26.953 -5.613 1 98.5 69 GLY A C 1
ATOM 503 O O . GLY A 1 69 ? -0.701 -27.156 -6.457 1 98.5 69 GLY A O 1
ATOM 504 N N . PHE A 1 70 ? 0.431 -25.734 -5.172 1 98.69 70 PHE A N 1
ATOM 505 C CA . PHE A 1 70 ? -0.308 -24.562 -5.598 1 98.69 70 PHE A CA 1
ATOM 506 C C . PHE A 1 70 ? 0.643 -23.469 -6.09 1 98.69 70 PHE A C 1
ATOM 508 O O . PHE A 1 70 ? 0.946 -22.531 -5.359 1 98.69 70 PHE A O 1
ATOM 515 N N . PRO A 1 71 ? 1.084 -23.578 -7.328 1 98.88 71 PRO A N 1
ATOM 516 C CA . PRO A 1 71 ? 1.871 -22.469 -7.875 1 98.88 71 PRO A CA 1
ATOM 517 C C . PRO A 1 71 ? 1.069 -21.172 -7.984 1 98.88 71 PRO A C 1
ATOM 519 O O . PRO A 1 71 ? -0.158 -21.188 -7.863 1 98.88 71 PRO A O 1
ATOM 522 N N . LEU A 1 72 ? 1.696 -20.062 -8.062 1 98.94 72 LEU A N 1
ATOM 523 C CA . LEU A 1 72 ? 1.068 -18.766 -8.25 1 98.94 72 LEU A CA 1
ATOM 524 C C . LEU A 1 72 ? 1.381 -18.203 -9.633 1 98.94 72 LEU A C 1
ATOM 526 O O . LEU A 1 72 ? 2.545 -17.953 -9.961 1 98.94 72 LEU A O 1
ATOM 530 N N . THR A 1 73 ? 0.355 -18.016 -10.445 1 98.94 73 THR A N 1
ATOM 531 C CA . THR A 1 73 ? 0.519 -17.5 -11.797 1 98.94 73 THR A CA 1
ATOM 532 C C . THR A 1 73 ? -0.256 -16.203 -11.984 1 98.94 73 THR A C 1
ATOM 534 O O . THR A 1 73 ? -1.486 -16.188 -11.906 1 98.94 73 THR A O 1
ATOM 537 N N . ILE A 1 74 ? 0.442 -15.156 -12.219 1 98.94 74 ILE A N 1
ATOM 538 C CA . ILE A 1 74 ? -0.113 -13.852 -12.562 1 98.94 74 ILE A CA 1
ATOM 539 C C . ILE A 1 74 ? 0.106 -13.578 -14.047 1 98.94 74 ILE A C 1
ATOM 541 O O . ILE A 1 74 ? 1.246 -13.484 -14.508 1 98.94 74 ILE A O 1
ATOM 545 N N . ALA A 1 75 ? -0.958 -13.43 -14.82 1 98.94 75 ALA A N 1
ATOM 546 C CA . ALA A 1 75 ? -0.871 -13.227 -16.266 1 98.94 75 ALA A CA 1
ATOM 547 C C . ALA A 1 75 ? -0.371 -11.82 -16.594 1 98.94 75 ALA A C 1
ATOM 549 O O . ALA A 1 75 ? 0.119 -11.109 -15.711 1 98.94 75 ALA A O 1
ATOM 550 N N . GLU A 1 76 ? -0.401 -11.477 -17.922 1 98.88 76 GLU A N 1
ATOM 551 C CA . GLU A 1 76 ? 0.095 -10.188 -18.391 1 98.88 76 GLU A CA 1
ATOM 552 C C . GLU A 1 76 ? -0.84 -9.055 -17.984 1 98.88 76 GLU A C 1
ATOM 554 O O . GLU A 1 76 ? -2.057 -9.242 -17.906 1 98.88 76 GLU A O 1
ATOM 559 N N . ASN A 1 77 ? -0.229 -7.91 -17.703 1 98.88 77 ASN A N 1
ATOM 560 C CA . ASN A 1 77 ? -0.949 -6.66 -17.484 1 98.88 77 ASN A CA 1
ATOM 561 C C . ASN A 1 77 ? -1.906 -6.766 -16.297 1 98.88 77 ASN A C 1
ATOM 563 O O . ASN A 1 77 ? -3.041 -6.289 -16.375 1 98.88 77 ASN A O 1
ATOM 567 N N . VAL A 1 78 ? -1.464 -7.438 -15.297 1 98.94 78 VAL A N 1
ATOM 568 C CA . VAL A 1 78 ? -2.223 -7.562 -14.062 1 98.94 78 VAL A CA 1
ATOM 569 C C . VAL A 1 78 ? -1.691 -6.57 -13.023 1 98.94 78 VAL A C 1
ATOM 571 O O . VAL A 1 78 ? -0.487 -6.312 -12.969 1 98.94 78 VAL A O 1
ATOM 574 N N . THR A 1 79 ? -2.574 -6.023 -12.219 1 98.94 79 THR A N 1
ATOM 575 C CA . THR A 1 79 ? -2.215 -5.164 -11.094 1 98.94 79 THR A CA 1
ATOM 576 C C . THR A 1 79 ? -2.51 -5.855 -9.766 1 98.94 79 THR A C 1
ATOM 578 O O . THR A 1 79 ? -3.652 -6.227 -9.5 1 98.94 79 THR A O 1
ATOM 581 N N . ILE A 1 80 ? -1.469 -6.047 -8.961 1 98.94 80 ILE A N 1
ATOM 582 C CA . ILE A 1 80 ? -1.621 -6.504 -7.582 1 98.94 80 ILE A CA 1
ATOM 583 C C . ILE A 1 80 ? -1.526 -5.309 -6.633 1 98.94 80 ILE A C 1
ATOM 585 O O . ILE A 1 80 ? -0.434 -4.801 -6.371 1 98.94 80 ILE A O 1
ATOM 589 N N . GLY A 1 81 ? -2.654 -4.938 -6.098 1 98.81 81 GLY A N 1
ATOM 590 C CA . GLY A 1 81 ? -2.781 -3.686 -5.375 1 98.81 81 GLY A CA 1
ATOM 591 C C . GLY A 1 81 ? -2.012 -3.668 -4.066 1 98.81 81 GLY A C 1
ATOM 592 O O . GLY A 1 81 ? -1.579 -4.715 -3.582 1 98.81 81 GLY A O 1
ATOM 593 N N . HIS A 1 82 ? -1.896 -2.43 -3.516 1 98.81 82 HIS A N 1
ATOM 594 C CA . HIS A 1 82 ? -1.178 -2.209 -2.266 1 98.81 82 HIS A CA 1
ATOM 595 C C . HIS A 1 82 ? -1.629 -3.191 -1.19 1 98.81 82 HIS A C 1
ATOM 597 O O . HIS A 1 82 ? -2.828 -3.369 -0.969 1 98.81 82 HIS A O 1
ATOM 603 N N . GLN A 1 83 ? -0.597 -3.902 -0.531 1 98.81 83 GLN A N 1
ATOM 604 C CA . GLN A 1 83 ? -0.794 -4.715 0.665 1 98.81 83 GLN A CA 1
ATOM 605 C C . GLN A 1 83 ? -1.699 -5.906 0.376 1 98.81 83 GLN A C 1
ATOM 607 O O . GLN A 1 83 ? -2.262 -6.504 1.297 1 98.81 83 GLN A O 1
ATOM 612 N N . ALA A 1 84 ? -1.925 -6.25 -0.914 1 98.88 84 ALA A N 1
ATOM 613 C CA . ALA A 1 84 ? -2.662 -7.469 -1.244 1 98.88 84 ALA A CA 1
ATOM 614 C C . ALA A 1 84 ? -1.862 -8.711 -0.866 1 98.88 84 ALA A C 1
ATOM 616 O O . ALA A 1 84 ? -0.636 -8.656 -0.752 1 98.88 84 ALA A O 1
ATOM 617 N N . MET A 1 85 ? -2.609 -9.789 -0.654 1 98.88 85 MET A N 1
ATOM 618 C CA . MET A 1 85 ? -2 -11.07 -0.322 1 98.88 85 MET A CA 1
ATOM 619 C C . MET A 1 85 ? -2.453 -12.156 -1.294 1 98.88 85 MET A C 1
ATOM 621 O O . MET A 1 85 ? -3.648 -12.438 -1.407 1 98.88 85 MET A O 1
ATOM 625 N N . LEU A 1 86 ? -1.55 -12.789 -2.035 1 98.94 86 LEU A N 1
ATOM 626 C CA . LEU A 1 86 ? -1.848 -13.898 -2.934 1 98.94 86 LEU A CA 1
ATOM 627 C C . LEU A 1 86 ? -1.185 -15.18 -2.447 1 98.94 86 LEU A C 1
ATOM 629 O O . LEU A 1 86 ? 0.013 -15.195 -2.156 1 98.94 86 LEU A O 1
ATOM 633 N N . HIS A 1 87 ? -1.944 -16.172 -2.332 1 98.81 87 HIS A N 1
ATOM 634 C CA . HIS A 1 87 ? -1.451 -17.484 -1.916 1 98.81 87 HIS A CA 1
ATOM 635 C C . HIS A 1 87 ? -1.772 -18.547 -2.957 1 98.81 87 HIS A C 1
ATOM 637 O O . HIS A 1 87 ? -2.895 -19.062 -3.006 1 98.81 87 HIS A O 1
ATOM 643 N N . GLY A 1 88 ? -0.901 -19.016 -3.742 1 98.75 88 GLY A N 1
ATOM 644 C CA . GLY A 1 88 ? -1.008 -20.094 -4.711 1 98.75 88 GLY A CA 1
ATOM 645 C C . GLY A 1 88 ? -2.271 -20.016 -5.547 1 98.75 88 GLY A C 1
ATOM 646 O O . GLY A 1 88 ? -3.107 -20.922 -5.496 1 98.75 88 GLY A O 1
ATOM 647 N N . CYS A 1 89 ? -2.438 -19.078 -6.355 1 98.88 89 CYS A N 1
ATOM 648 C CA . CYS A 1 89 ? -3.637 -18.859 -7.152 1 98.88 89 CYS A CA 1
ATOM 649 C C . CYS A 1 89 ? -3.279 -18.438 -8.57 1 98.88 89 CYS A C 1
ATOM 651 O O . CYS A 1 89 ? -2.102 -18.391 -8.938 1 98.88 89 CYS A O 1
ATOM 653 N N . THR A 1 90 ? -4.332 -18.266 -9.391 1 98.94 90 THR A N 1
ATOM 654 C CA . THR A 1 90 ? -4.176 -17.828 -10.773 1 98.94 90 THR A CA 1
ATOM 655 C C . THR A 1 90 ? -4.969 -16.547 -11.031 1 98.94 90 THR A C 1
ATOM 657 O O . THR A 1 90 ? -6.156 -16.484 -10.719 1 98.94 90 THR A O 1
ATOM 660 N N . ILE A 1 91 ? -4.289 -15.57 -11.523 1 98.94 91 ILE A N 1
ATOM 661 C CA . ILE A 1 91 ? -4.926 -14.312 -11.883 1 98.94 91 ILE A CA 1
ATOM 662 C C . ILE A 1 91 ? -4.883 -14.125 -13.398 1 98.94 91 ILE A C 1
ATOM 664 O O . ILE A 1 91 ? -3.807 -14.102 -14 1 98.94 91 ILE A O 1
ATOM 668 N N . GLY A 1 92 ? -6.039 -13.883 -14.016 1 98.94 92 GLY A N 1
ATOM 669 C CA . GLY A 1 92 ? -6.141 -13.75 -15.461 1 98.94 92 GLY A CA 1
ATOM 670 C C . GLY A 1 92 ? -5.68 -12.398 -15.969 1 98.94 92 GLY A C 1
ATOM 671 O O . GLY A 1 92 ? -5.66 -11.422 -15.211 1 98.94 92 GLY A O 1
ATOM 672 N N . GLU A 1 93 ? -5.414 -12.391 -17.281 1 98.88 93 GLU A N 1
ATOM 673 C CA . GLU A 1 93 ? -4.848 -11.227 -17.969 1 98.88 93 GLU A CA 1
ATOM 674 C C . GLU A 1 93 ? -5.723 -9.992 -17.766 1 98.88 93 GLU A C 1
ATOM 676 O O . GLU A 1 93 ? -6.945 -10.07 -17.891 1 98.88 93 GLU A O 1
ATOM 681 N N . GLY A 1 94 ? -5.074 -8.898 -17.438 1 98.88 94 GLY A N 1
ATOM 682 C CA . GLY A 1 94 ? -5.754 -7.613 -17.406 1 98.88 94 GLY A CA 1
ATOM 683 C C . GLY A 1 94 ? -6.535 -7.387 -16.125 1 98.88 94 GLY A C 1
ATOM 684 O O . GLY A 1 94 ? -7.195 -6.355 -15.969 1 98.88 94 GLY A O 1
ATOM 685 N N . SER A 1 95 ? -6.484 -8.289 -15.172 1 98.94 95 SER A N 1
ATOM 686 C CA . SER A 1 95 ? -7.254 -8.172 -13.938 1 98.94 95 SER A CA 1
ATOM 687 C C . SER A 1 95 ? -6.52 -7.305 -12.914 1 98.94 95 SER A C 1
ATOM 689 O O . SER A 1 95 ? -5.316 -7.066 -13.039 1 98.94 95 SER A O 1
ATOM 691 N N . LEU A 1 96 ? -7.273 -6.801 -11.984 1 98.94 96 LEU A N 1
ATOM 692 C CA . LEU A 1 96 ? -6.766 -6.02 -10.859 1 98.94 96 LEU A CA 1
ATOM 693 C C . LEU A 1 96 ? -7.234 -6.609 -9.531 1 98.94 96 LEU A C 1
ATOM 695 O O . LEU A 1 96 ? -8.438 -6.785 -9.32 1 98.94 96 LEU A O 1
ATOM 699 N N . VAL A 1 97 ? -6.242 -6.98 -8.719 1 98.94 97 VAL A N 1
ATOM 700 C CA . VAL A 1 97 ? -6.531 -7.363 -7.344 1 98.94 97 VAL A CA 1
ATOM 701 C C . VAL A 1 97 ? -6.426 -6.141 -6.434 1 98.94 97 VAL A C 1
ATOM 703 O O . VAL A 1 97 ? -5.34 -5.574 -6.27 1 98.94 97 VAL A O 1
ATOM 706 N N . GLY A 1 98 ? -7.465 -5.797 -5.785 1 98.62 98 GLY A N 1
ATOM 707 C CA . GLY A 1 98 ? -7.582 -4.531 -5.086 1 98.62 98 GLY A CA 1
ATOM 708 C C . GLY A 1 98 ? -6.773 -4.48 -3.801 1 98.62 98 GLY A C 1
ATOM 709 O O . GLY A 1 98 ? -6.227 -5.496 -3.369 1 98.62 98 GLY A O 1
ATOM 710 N N . ILE A 1 99 ? -6.715 -3.277 -3.268 1 98.62 99 ILE A N 1
ATOM 711 C CA . ILE A 1 99 ? -5.969 -2.961 -2.053 1 98.62 99 ILE A CA 1
ATOM 712 C C . ILE A 1 99 ? -6.391 -3.906 -0.929 1 98.62 99 ILE A C 1
ATOM 714 O O . ILE A 1 99 ? -7.582 -4.062 -0.658 1 98.62 99 ILE A O 1
ATOM 718 N N . GLN A 1 100 ? -5.398 -4.617 -0.302 1 98.75 100 GLN A N 1
ATOM 719 C CA . GLN A 1 100 ? -5.531 -5.457 0.885 1 98.75 100 GLN A CA 1
ATOM 720 C C . GLN A 1 100 ? -6.461 -6.641 0.624 1 98.75 100 GLN A C 1
ATOM 722 O O . GLN A 1 100 ? -6.945 -7.273 1.562 1 98.75 100 GLN A O 1
ATOM 727 N N . ALA A 1 101 ? -6.758 -6.922 -0.625 1 98.75 101 ALA A N 1
ATOM 728 C CA . ALA A 1 101 ? -7.504 -8.141 -0.928 1 98.75 101 ALA A CA 1
ATOM 729 C C . ALA A 1 101 ? -6.656 -9.383 -0.673 1 98.75 101 ALA A C 1
ATOM 731 O O . ALA A 1 101 ? -5.426 -9.312 -0.691 1 98.75 101 ALA A O 1
ATOM 732 N N . VAL A 1 102 ? -7.32 -10.516 -0.428 1 98.88 102 VAL A N 1
ATOM 733 C CA . VAL A 1 102 ? -6.68 -11.797 -0.179 1 98.88 102 VAL A CA 1
ATOM 734 C C . VAL A 1 102 ? -7.211 -12.836 -1.165 1 98.88 102 VAL A C 1
ATOM 736 O O . VAL A 1 102 ? -8.422 -13.016 -1.303 1 98.88 102 VAL A O 1
ATOM 739 N N . VAL A 1 103 ? -6.359 -13.508 -1.912 1 98.94 103 VAL A N 1
ATO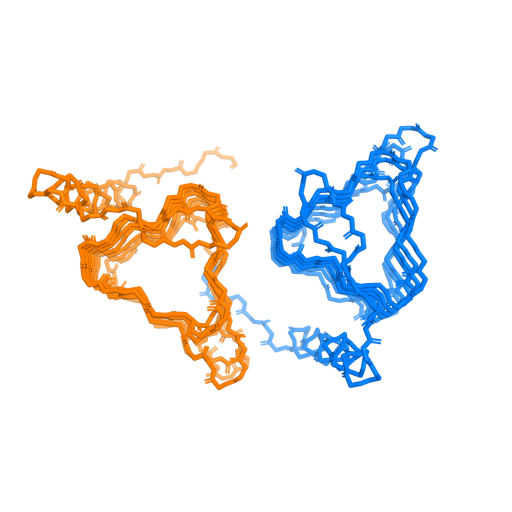M 740 C CA . VAL A 1 103 ? -6.73 -14.609 -2.799 1 98.94 103 VAL A CA 1
ATOM 741 C C . VAL A 1 103 ? -6.012 -15.883 -2.369 1 98.94 103 VAL A C 1
ATOM 743 O O . VAL A 1 103 ? -4.781 -15.945 -2.385 1 98.94 103 VAL A O 1
ATOM 746 N N . LEU A 1 104 ? -6.809 -16.906 -2.029 1 98.88 104 LEU A N 1
ATOM 747 C CA . LEU A 1 104 ? -6.254 -18.078 -1.372 1 98.88 104 LEU A CA 1
ATOM 748 C C . LEU A 1 104 ? -5.949 -19.172 -2.389 1 98.88 104 LEU A C 1
ATOM 750 O O . LEU A 1 104 ? -6.219 -19.016 -3.58 1 98.88 104 LEU A O 1
ATOM 754 N N . ASN A 1 105 ? -5.484 -20.266 -1.896 1 98.81 105 ASN A N 1
ATOM 755 C CA . ASN A 1 105 ? -4.953 -21.359 -2.703 1 98.81 105 ASN A CA 1
ATOM 756 C C . ASN A 1 105 ? -6 -21.891 -3.676 1 98.81 105 ASN A C 1
ATOM 758 O O . ASN A 1 105 ? -7.145 -22.141 -3.289 1 98.81 105 ASN A O 1
ATOM 762 N N . GLY A 1 106 ? -5.496 -22.062 -4.938 1 98.81 106 GLY A N 1
ATOM 763 C CA . GLY A 1 106 ? -6.324 -22.75 -5.918 1 98.81 106 GLY A CA 1
ATOM 764 C C . GLY A 1 106 ? -7.383 -21.859 -6.539 1 98.81 106 GLY A C 1
ATOM 765 O O . GLY A 1 106 ? -8.062 -22.266 -7.48 1 98.81 106 GLY A O 1
ATOM 766 N N . ALA A 1 107 ? -7.551 -20.719 -6.023 1 98.94 107 ALA A N 1
ATOM 767 C CA . ALA A 1 107 ? -8.508 -19.781 -6.613 1 98.94 107 ALA A CA 1
ATOM 768 C C . ALA A 1 107 ? -8.086 -19.391 -8.031 1 98.94 107 ALA A C 1
ATOM 770 O O . ALA A 1 107 ? -6.895 -19.328 -8.336 1 98.94 107 ALA A O 1
ATOM 771 N N . VAL A 1 108 ? -9.055 -19.172 -8.883 1 98.94 108 VAL A N 1
ATOM 772 C CA . VAL A 1 108 ? -8.828 -18.75 -10.266 1 98.94 108 VAL A CA 1
ATOM 773 C C . VAL A 1 108 ? -9.648 -17.5 -10.57 1 98.94 108 VAL A C 1
ATOM 775 O O . VAL A 1 108 ? -10.883 -17.531 -10.562 1 98.94 108 VAL A O 1
ATOM 778 N N . ILE A 1 109 ? -9.016 -16.406 -10.766 1 98.94 109 ILE A N 1
ATOM 779 C CA . ILE A 1 109 ? -9.641 -15.164 -11.203 1 98.94 109 ILE A CA 1
ATOM 780 C C . ILE A 1 109 ? -9.578 -15.062 -12.727 1 98.94 109 ILE A C 1
ATOM 782 O O . ILE A 1 109 ? -8.492 -15.141 -13.312 1 98.94 109 ILE A O 1
ATOM 786 N N . GLY A 1 110 ? -10.648 -14.875 -13.438 1 98.88 110 GLY A N 1
ATOM 787 C CA . GLY A 1 110 ? -10.688 -14.75 -14.883 1 98.88 110 GLY A CA 1
ATOM 788 C C . GLY A 1 110 ? -9.992 -13.5 -15.391 1 98.88 110 GLY A C 1
ATOM 789 O O . GLY A 1 110 ? -9.375 -12.766 -14.617 1 98.88 110 GLY A O 1
ATOM 790 N N . ARG A 1 111 ? -10.102 -13.344 -16.781 1 98.88 111 ARG A N 1
ATOM 791 C CA . ARG A 1 111 ? -9.523 -12.164 -17.406 1 98.88 111 ARG A CA 1
ATOM 792 C C . ARG A 1 111 ? -10.383 -10.93 -17.156 1 98.88 111 ARG A C 1
ATOM 794 O O . ARG A 1 111 ? -11.609 -11.031 -17.031 1 98.88 111 ARG A O 1
ATOM 801 N N . ASN A 1 112 ? -9.703 -9.773 -17.062 1 98.81 112 ASN A N 1
ATOM 802 C CA . ASN A 1 112 ? -10.375 -8.484 -16.953 1 98.81 112 ASN A CA 1
ATOM 803 C C . ASN A 1 112 ? -11.328 -8.453 -15.758 1 98.81 112 ASN A C 1
ATOM 805 O O . ASN A 1 112 ? -12.469 -8.008 -15.883 1 98.81 112 ASN A O 1
ATOM 809 N N . CYS A 1 113 ? -10.875 -8.93 -14.602 1 98.94 113 CYS A N 1
ATOM 810 C CA . CYS A 1 113 ? -11.664 -8.898 -13.375 1 98.94 113 CYS A CA 1
ATOM 811 C C . CYS A 1 113 ? -11.141 -7.824 -12.422 1 98.94 113 CYS A C 1
ATOM 813 O O . CYS A 1 113 ? -9.969 -7.441 -12.5 1 98.94 113 CYS A O 1
ATOM 815 N N . LEU A 1 114 ? -12 -7.352 -11.641 1 98.88 114 LEU A N 1
ATOM 816 C CA . LEU A 1 114 ? -11.656 -6.496 -10.508 1 98.88 114 LEU A CA 1
ATOM 817 C C . LEU A 1 114 ? -12.039 -7.156 -9.188 1 98.88 114 LEU A C 1
ATOM 819 O O . LEU A 1 114 ? -13.227 -7.332 -8.898 1 98.88 114 LEU A O 1
ATOM 823 N N . VAL A 1 115 ? -11.031 -7.566 -8.469 1 98.88 115 VAL A N 1
ATOM 824 C CA . VAL A 1 115 ? -11.242 -7.977 -7.082 1 98.88 115 VAL A CA 1
ATOM 825 C C . VAL A 1 115 ? -11.164 -6.758 -6.164 1 98.88 115 VAL A C 1
ATOM 827 O O . VAL A 1 115 ? -10.109 -6.137 -6.031 1 98.88 115 VAL A O 1
ATOM 830 N N . GLY A 1 116 ? -12.188 -6.449 -5.535 1 98 116 GLY A N 1
ATOM 831 C CA . GLY A 1 116 ? -12.281 -5.203 -4.797 1 98 116 GLY A CA 1
ATOM 832 C C . GLY A 1 116 ? -11.406 -5.172 -3.561 1 98 116 GLY A C 1
ATOM 833 O O . GLY A 1 116 ? -10.93 -6.215 -3.107 1 98 116 GLY A O 1
ATOM 834 N N . ALA A 1 117 ? -11.195 -3.945 -3.074 1 97.81 117 ALA A N 1
ATOM 835 C CA . ALA A 1 117 ? -10.391 -3.752 -1.87 1 97.81 117 ALA A CA 1
ATOM 836 C C . ALA A 1 117 ? -10.953 -4.559 -0.701 1 97.81 117 ALA A C 1
ATOM 838 O O . ALA A 1 117 ? -12.164 -4.555 -0.458 1 97.81 117 ALA A O 1
ATOM 839 N N . GLY A 1 118 ? -10.016 -5.27 -0.039 1 97.31 118 GLY A N 1
ATOM 840 C CA . GLY A 1 118 ? -10.367 -5.996 1.172 1 97.31 118 GLY A CA 1
ATOM 841 C C . GLY A 1 118 ? -11.117 -7.285 0.898 1 97.31 118 GLY A C 1
ATOM 842 O O . GLY A 1 118 ? -11.484 -8 1.829 1 97.31 118 GLY A O 1
ATOM 843 N N . ALA A 1 119 ? -11.383 -7.598 -0.322 1 98.19 119 ALA A N 1
ATOM 844 C CA . ALA A 1 119 ? -12.109 -8.828 -0.639 1 98.19 119 ALA A CA 1
ATOM 845 C C . ALA A 1 119 ? -11.297 -10.055 -0.259 1 98.19 119 ALA A C 1
ATOM 847 O O . ALA A 1 119 ? -10.062 -10.023 -0.271 1 98.19 119 ALA A O 1
ATOM 848 N N . VAL A 1 120 ? -12 -11.172 0.063 1 98.75 120 VAL A N 1
ATOM 849 C CA . VAL A 1 120 ? -11.336 -12.438 0.39 1 98.75 120 VAL A CA 1
ATOM 850 C C . VAL A 1 120 ? -11.859 -13.539 -0.524 1 98.75 120 VAL A C 1
ATOM 852 O O . VAL A 1 120 ? -13.008 -13.969 -0.397 1 98.75 120 VAL A O 1
ATOM 855 N N . VAL A 1 121 ? -11.062 -13.961 -1.434 1 98.88 121 VAL A N 1
ATOM 856 C CA . VAL A 1 121 ? -11.367 -15.078 -2.318 1 98.88 121 VAL A CA 1
ATOM 857 C C . VAL A 1 121 ? -10.906 -16.391 -1.678 1 98.88 121 VAL A C 1
ATOM 859 O O . VAL A 1 121 ? -9.711 -16.625 -1.522 1 98.88 121 VAL A O 1
ATOM 862 N N . THR A 1 122 ? -11.844 -17.234 -1.402 1 98.62 122 THR A N 1
ATOM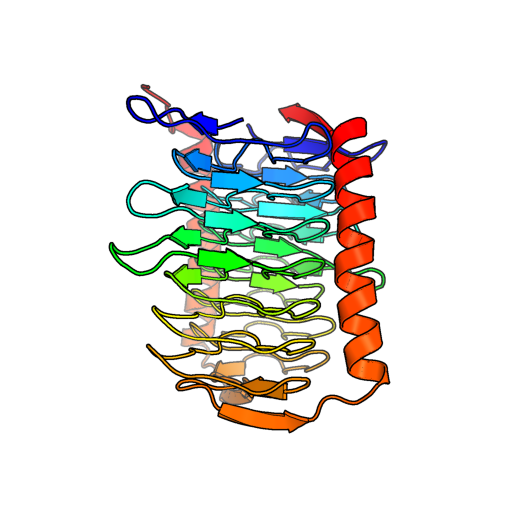 863 C CA . THR A 1 122 ? -11.539 -18.438 -0.64 1 98.62 122 THR A CA 1
ATOM 864 C C . THR A 1 122 ? -10.945 -19.516 -1.543 1 98.62 122 THR A C 1
ATOM 866 O O . THR A 1 122 ? -10.961 -19.375 -2.77 1 98.62 122 THR A O 1
ATOM 869 N N . GLU A 1 123 ? -10.438 -20.516 -0.897 1 98.69 123 GLU A N 1
ATOM 870 C CA . GLU A 1 123 ? -9.695 -21.562 -1.587 1 98.69 123 GLU A CA 1
ATOM 871 C C . GLU A 1 123 ? -10.539 -22.203 -2.684 1 98.69 123 GLU A C 1
ATOM 873 O O . GLU A 1 123 ? -11.703 -22.531 -2.461 1 98.69 123 GLU A O 1
ATOM 878 N N . GLY A 1 124 ? -9.922 -22.281 -3.842 1 98.62 124 GLY A N 1
ATOM 879 C CA . GLY A 1 124 ? -10.5 -23.078 -4.914 1 98.62 124 GLY A CA 1
ATOM 880 C C . GLY A 1 124 ? -11.609 -22.344 -5.656 1 98.62 124 GLY A C 1
ATOM 881 O O . GLY A 1 124 ? -12.125 -22.859 -6.656 1 98.62 124 GLY A O 1
ATOM 882 N N . LYS A 1 125 ? -12.008 -21.219 -5.254 1 98.62 125 LYS A N 1
ATOM 883 C CA . LYS A 1 125 ? -13.086 -20.484 -5.906 1 98.62 125 LYS A CA 1
ATOM 884 C C . LYS A 1 125 ? -12.648 -19.984 -7.289 1 98.62 125 LYS A C 1
ATOM 886 O O . LYS A 1 125 ? -11.531 -19.5 -7.457 1 98.62 125 LYS A O 1
ATOM 891 N N . ALA A 1 126 ? -13.547 -20.109 -8.258 1 98.81 126 ALA A N 1
ATOM 892 C CA . ALA A 1 126 ? -13.273 -19.641 -9.609 1 98.81 126 ALA A CA 1
ATOM 893 C C . ALA A 1 126 ? -14.273 -18.578 -10.039 1 98.81 126 ALA A C 1
ATOM 895 O O . ALA A 1 126 ? -15.469 -18.688 -9.758 1 98.81 126 ALA A O 1
ATOM 896 N N . PHE A 1 127 ? -13.789 -17.547 -10.727 1 98.88 127 PHE A N 1
ATOM 897 C CA . PHE A 1 127 ? -14.625 -16.453 -11.195 1 98.88 127 PHE A CA 1
ATOM 898 C C . PHE A 1 127 ? -14.469 -16.266 -12.703 1 98.88 127 PHE A C 1
ATOM 900 O O . PHE A 1 127 ? -13.367 -16.344 -13.234 1 98.88 127 PHE A O 1
ATOM 907 N N . PRO A 1 128 ? -15.578 -16.031 -13.422 1 98.75 128 PRO A N 1
ATOM 908 C CA . PRO A 1 128 ? -15.5 -15.844 -14.867 1 98.75 128 PRO A CA 1
ATOM 909 C C . PRO A 1 128 ? -14.875 -14.508 -15.258 1 98.75 128 PRO A C 1
ATOM 911 O O . PRO A 1 128 ? -14.688 -13.633 -14.406 1 98.75 128 PRO A O 1
ATOM 914 N N . ASP A 1 129 ? -14.578 -14.391 -16.609 1 98.81 129 ASP A N 1
ATOM 915 C CA . ASP A 1 129 ? -14.023 -13.156 -17.141 1 98.81 129 ASP A CA 1
ATOM 916 C C . ASP A 1 129 ? -14.953 -11.969 -16.875 1 98.81 129 ASP A C 1
ATOM 918 O O . ASP A 1 129 ? -16.156 -12.148 -16.703 1 98.81 129 ASP A O 1
ATOM 922 N N . ASN A 1 130 ? -14.367 -10.805 -16.766 1 98.88 130 ASN A N 1
ATOM 923 C CA . ASN A 1 130 ? -15.055 -9.523 -16.75 1 98.88 130 ASN A CA 1
ATOM 924 C C . ASN A 1 130 ? -15.938 -9.375 -15.508 1 98.88 130 ASN A C 1
ATOM 926 O O . ASN A 1 130 ? -17.031 -8.828 -15.578 1 98.88 130 ASN A O 1
ATOM 930 N N . SER A 1 131 ? -15.461 -9.875 -14.336 1 98.88 131 SER A N 1
ATOM 931 C CA . SER A 1 131 ? -16.266 -9.867 -13.117 1 98.88 131 SER A CA 1
ATOM 932 C C . SER A 1 131 ? -15.797 -8.773 -12.156 1 98.88 131 SER A C 1
ATOM 934 O O . SER A 1 131 ? -14.594 -8.539 -12.016 1 98.88 131 SER A O 1
ATOM 936 N N . LEU A 1 132 ? -16.75 -8.133 -11.594 1 98.81 132 LEU A N 1
ATOM 937 C CA . LEU A 1 132 ? -16.5 -7.422 -10.352 1 98.81 132 LEU A CA 1
ATOM 938 C C . LEU A 1 132 ? -16.719 -8.336 -9.148 1 98.81 132 LEU A C 1
ATOM 940 O O . LEU A 1 132 ? -17.828 -8.859 -8.953 1 98.81 132 LEU A O 1
ATOM 944 N N . ILE A 1 133 ? -15.703 -8.492 -8.359 1 98.81 133 ILE A N 1
ATOM 945 C CA . ILE A 1 133 ? -15.703 -9.453 -7.262 1 98.81 133 ILE A CA 1
ATOM 946 C C . ILE A 1 133 ? -15.531 -8.719 -5.934 1 98.81 133 ILE A C 1
ATOM 948 O O . ILE A 1 133 ? -14.508 -8.062 -5.707 1 98.81 133 ILE A O 1
ATOM 952 N N . LEU A 1 134 ? -16.484 -8.836 -5.035 1 98.06 134 LEU A N 1
ATOM 953 C CA . LEU A 1 134 ? -16.453 -8.086 -3.783 1 98.06 134 LEU A CA 1
ATOM 954 C C . LEU A 1 134 ? -16.812 -8.984 -2.604 1 98.06 134 LEU A C 1
ATOM 956 O O . LEU A 1 134 ? -17.422 -10.039 -2.783 1 98.06 134 LEU A O 1
ATOM 960 N N . GLY A 1 135 ? -16.266 -8.57 -1.433 1 96.62 135 GLY A N 1
ATOM 961 C CA . GLY A 1 135 ? -16.781 -9.164 -0.208 1 96.62 135 GLY A CA 1
ATOM 962 C C . GLY A 1 135 ? -15.852 -10.203 0.383 1 96.62 135 GLY A C 1
ATOM 963 O O . GLY A 1 135 ? -14.828 -10.547 -0.219 1 96.62 135 GLY A O 1
ATOM 964 N N . ALA A 1 136 ? -16.266 -10.695 1.608 1 96.25 136 ALA A N 1
ATOM 965 C CA . ALA A 1 136 ? -15.578 -11.742 2.365 1 96.25 136 ALA A CA 1
ATOM 966 C C . ALA A 1 136 ? -16.578 -12.68 3.033 1 96.25 136 ALA A C 1
ATOM 968 O O . ALA A 1 136 ? -17.125 -12.359 4.09 1 96.25 136 ALA A O 1
ATOM 969 N N . PRO A 1 137 ? -16.891 -13.719 2.459 1 97.56 137 PRO A N 1
ATOM 970 C CA . PRO A 1 137 ? -16.25 -14.273 1.271 1 97.56 137 PRO A CA 1
ATOM 971 C C . PRO A 1 137 ? -16.641 -13.547 -0.013 1 97.56 137 PRO A C 1
ATOM 973 O O . PRO A 1 137 ? -17.766 -13.047 -0.12 1 97.56 137 PRO A O 1
ATOM 976 N N . ALA A 1 138 ? -15.773 -13.523 -0.934 1 98.31 138 ALA A N 1
ATOM 977 C CA . ALA A 1 138 ? -15.953 -12.742 -2.156 1 98.31 138 ALA A CA 1
ATOM 978 C C . ALA A 1 138 ? -16.953 -13.422 -3.092 1 98.31 138 ALA A C 1
ATOM 980 O O . ALA A 1 138 ? -16.984 -14.648 -3.182 1 98.31 138 ALA A O 1
ATOM 981 N N . LYS A 1 139 ? -17.672 -12.617 -3.816 1 98.44 139 LYS A N 1
ATOM 982 C CA . LYS A 1 139 ? -18.609 -13.062 -4.84 1 98.44 139 LYS A CA 1
ATOM 983 C C . LYS A 1 139 ? -18.656 -12.094 -6.012 1 98.44 139 LYS A C 1
ATOM 985 O O . LYS A 1 139 ? -18.234 -10.938 -5.887 1 98.44 139 LYS A O 1
ATOM 990 N N . VAL A 1 140 ? -19.156 -12.648 -7.152 1 98.62 140 VAL A N 1
ATOM 991 C CA . VAL A 1 140 ? -19.422 -11.758 -8.281 1 98.62 140 VAL A CA 1
ATOM 992 C C . VAL A 1 140 ? -20.625 -10.859 -7.961 1 98.62 140 VAL A C 1
ATOM 994 O O . VAL A 1 140 ? -21.672 -11.336 -7.555 1 98.62 140 VAL A O 1
ATOM 997 N N . VAL A 1 141 ? -20.406 -9.57 -8.164 1 98.06 141 VAL A N 1
ATOM 998 C CA . VAL A 1 141 ? -21.5 -8.656 -7.883 1 98.06 141 VAL A CA 1
ATOM 999 C C . VAL A 1 141 ? -22.078 -8.125 -9.195 1 98.06 141 VAL A C 1
ATOM 1001 O O . VAL A 1 141 ? -23.266 -7.75 -9.25 1 98.06 141 VAL A O 1
ATOM 1004 N N . ARG A 1 142 ? -21.344 -8.016 -10.195 1 98.06 142 ARG A N 1
ATOM 1005 C CA . ARG A 1 142 ? -21.766 -7.645 -11.539 1 98.06 142 ARG A CA 1
ATOM 1006 C C . ARG A 1 142 ? -20.656 -7.871 -12.547 1 98.06 142 ARG A C 1
ATOM 1008 O O . ARG A 1 142 ? -19.5 -8.133 -12.172 1 98.06 142 ARG A O 1
ATOM 1015 N N . GLU A 1 143 ? -21.031 -7.723 -13.82 1 98.44 143 GLU A N 1
ATOM 1016 C CA . GLU A 1 143 ? -20.031 -7.688 -14.875 1 98.44 143 GLU A CA 1
ATOM 1017 C C . GLU A 1 143 ? -19.438 -6.289 -15.031 1 98.44 143 GLU A C 1
ATOM 1019 O O . GLU A 1 143 ? -20.141 -5.293 -14.883 1 98.44 143 GLU A O 1
ATOM 1024 N N . LEU A 1 144 ? -18.234 -6.289 -15.422 1 98.56 144 LEU A N 1
ATOM 1025 C CA . LEU A 1 144 ? -17.578 -5.004 -15.688 1 98.56 144 LEU A CA 1
ATOM 1026 C C . LEU A 1 144 ? -17.969 -4.469 -17.062 1 98.56 144 LEU A C 1
ATOM 1028 O O . LEU A 1 144 ? -18.141 -5.242 -18 1 98.56 144 LEU A O 1
ATOM 1032 N N . SER A 1 145 ? -18.125 -3.188 -17.141 1 98.38 145 SER A N 1
ATOM 1033 C CA . SER A 1 145 ? -18.359 -2.533 -18.422 1 98.38 145 SER A CA 1
ATOM 1034 C C . SER A 1 145 ? -17.078 -2.443 -19.25 1 98.38 145 SER A C 1
ATOM 1036 O O . SER A 1 145 ? -15.984 -2.697 -18.734 1 98.38 145 SER A O 1
ATOM 1038 N N . ALA A 1 146 ? -17.234 -2.121 -20.516 1 98.19 146 ALA A N 1
ATOM 1039 C CA . ALA A 1 146 ? -16.062 -1.911 -21.359 1 98.19 146 ALA A CA 1
ATOM 1040 C C . ALA A 1 146 ? -15.188 -0.783 -20.828 1 98.19 146 ALA A C 1
ATOM 1042 O O . ALA A 1 146 ? -13.961 -0.836 -20.938 1 98.19 146 ALA A O 1
ATOM 1043 N N . GLU A 1 147 ? -15.828 0.198 -20.328 1 98 147 GLU A N 1
ATOM 1044 C CA . GLU A 1 147 ? -15.102 1.318 -19.734 1 98 147 GLU A CA 1
ATOM 1045 C C . GLU A 1 147 ? -14.312 0.878 -18.516 1 98 147 GLU A C 1
ATOM 1047 O O . GLU A 1 147 ? -13.172 1.303 -18.312 1 98 147 GLU A O 1
ATOM 1052 N N . ASP A 1 148 ? -14.93 0.103 -17.688 1 97.69 148 ASP A N 1
ATOM 1053 C CA . ASP A 1 148 ? -14.234 -0.464 -16.531 1 97.69 148 ASP A CA 1
ATOM 1054 C C . ASP A 1 148 ? -12.969 -1.199 -16.969 1 97.69 148 ASP A C 1
ATOM 1056 O O . ASP A 1 148 ? -11.898 -0.982 -16.391 1 97.69 148 ASP A O 1
ATOM 1060 N N . ILE A 1 149 ? -13.102 -1.971 -17.891 1 98.5 149 ILE A N 1
ATOM 1061 C CA . ILE A 1 149 ? -12.016 -2.818 -18.359 1 98.5 149 ILE A CA 1
ATOM 1062 C C . ILE A 1 149 ? -10.898 -1.951 -18.938 1 98.5 149 ILE A C 1
ATOM 1064 O O . ILE A 1 149 ? -9.719 -2.219 -18.719 1 98.5 149 ILE A O 1
ATOM 1068 N N . ALA A 1 150 ? -11.289 -0.967 -19.656 1 98.31 150 ALA A N 1
ATOM 1069 C CA . ALA A 1 150 ? -10.305 -0.039 -20.203 1 98.31 150 ALA A CA 1
ATOM 1070 C C . ALA A 1 150 ? -9.5 0.631 -19.094 1 98.31 150 ALA A C 1
ATOM 1072 O O . ALA A 1 150 ? -8.297 0.862 -19.234 1 98.31 150 ALA A O 1
ATOM 1073 N N . ARG A 1 151 ? -10.102 0.961 -18.047 1 97.44 151 ARG A N 1
ATOM 1074 C CA . ARG A 1 151 ? -9.43 1.581 -16.906 1 97.44 151 ARG A CA 1
ATOM 1075 C C . ARG A 1 151 ? -8.422 0.628 -16.281 1 97.44 151 ARG A C 1
ATOM 1077 O O . ARG A 1 151 ? -7.336 1.048 -15.875 1 97.44 151 ARG A O 1
ATOM 1084 N N . LEU A 1 152 ? -8.805 -0.614 -16.156 1 98.19 152 LEU A N 1
ATOM 1085 C CA . LEU A 1 152 ? -7.871 -1.61 -15.648 1 98.19 152 LEU A CA 1
ATOM 1086 C C . LEU A 1 152 ? -6.613 -1.675 -16.516 1 98.19 152 LEU A C 1
ATOM 1088 O O . LEU A 1 152 ? -5.496 -1.7 -15.992 1 98.19 152 LEU A O 1
ATOM 1092 N N . ARG A 1 153 ? -6.832 -1.686 -17.766 1 97.81 153 ARG A N 1
ATOM 1093 C CA . ARG A 1 153 ? -5.715 -1.754 -18.703 1 97.81 153 ARG A CA 1
ATOM 1094 C C . ARG A 1 153 ? -4.832 -0.514 -18.594 1 97.81 153 ARG A C 1
ATOM 1096 O O . ARG A 1 153 ? -3.605 -0.611 -18.656 1 97.81 153 ARG A O 1
ATOM 1103 N N . THR A 1 154 ? -5.461 0.564 -18.484 1 97.69 154 THR A N 1
ATOM 1104 C CA . THR A 1 154 ? -4.73 1.817 -18.344 1 97.69 154 THR A CA 1
ATOM 1105 C C . THR A 1 154 ? -3.879 1.805 -17.078 1 97.69 154 THR A C 1
ATOM 1107 O O . THR A 1 154 ? -2.744 2.287 -17.078 1 97.69 154 THR A O 1
ATOM 1110 N N . ASN A 1 155 ? -4.445 1.32 -16.016 1 96.94 155 ASN A N 1
ATOM 1111 C CA . ASN A 1 155 ? -3.699 1.225 -14.766 1 96.94 155 ASN A CA 1
ATOM 1112 C C . ASN A 1 155 ? -2.42 0.412 -14.938 1 96.94 155 ASN A C 1
ATOM 1114 O O . ASN A 1 155 ? -1.346 0.841 -14.516 1 96.94 155 ASN A O 1
ATOM 1118 N N . ALA A 1 156 ? -2.512 -0.737 -15.492 1 98.12 156 ALA A N 1
ATOM 1119 C CA . ALA A 1 156 ? -1.349 -1.588 -15.727 1 98.12 156 ALA A CA 1
ATOM 1120 C C . ALA A 1 156 ? -0.328 -0.884 -16.609 1 98.12 156 ALA A C 1
ATOM 1122 O O . ALA A 1 156 ? 0.875 -0.932 -16.344 1 98.12 156 ALA A O 1
ATOM 1123 N N . LYS A 1 157 ? -0.83 -0.235 -17.625 1 98.06 157 LYS A N 1
ATOM 1124 C CA . LYS A 1 157 ? 0.057 0.489 -18.531 1 98.06 157 LYS A CA 1
ATOM 1125 C C . LYS A 1 157 ? 0.797 1.606 -17.797 1 98.06 157 LYS A C 1
ATOM 1127 O O . LYS A 1 157 ? 1.981 1.84 -18.047 1 98.06 157 LYS A O 1
ATOM 1132 N N . THR A 1 158 ? 0.103 2.312 -17.016 1 98.06 158 THR A N 1
ATOM 1133 C CA . THR A 1 158 ? 0.709 3.383 -16.219 1 98.06 158 THR A CA 1
ATOM 1134 C C . THR A 1 158 ? 1.875 2.854 -15.398 1 98.06 158 THR A C 1
ATOM 1136 O O . THR A 1 158 ? 2.91 3.514 -15.281 1 98.06 158 THR A O 1
ATOM 1139 N N . TYR A 1 159 ? 1.74 1.695 -14.828 1 98.38 159 TYR A N 1
ATOM 1140 C CA . TYR A 1 159 ? 2.801 1.149 -13.984 1 98.38 159 TYR A CA 1
ATOM 1141 C C . TYR A 1 159 ? 3.977 0.678 -14.836 1 98.38 159 TYR A C 1
ATOM 1143 O O . TYR A 1 159 ? 5.113 0.628 -14.359 1 98.38 159 TYR A O 1
ATOM 1151 N N . VAL A 1 160 ? 3.771 0.3 -16.062 1 98.62 160 VAL A N 1
ATOM 1152 C CA . VAL A 1 160 ? 4.879 0.024 -16.969 1 98.62 160 VAL A CA 1
ATOM 1153 C C . VAL A 1 160 ? 5.691 1.297 -17.188 1 98.62 160 VAL A C 1
ATOM 1155 O O . VAL A 1 160 ? 6.926 1.265 -17.172 1 98.62 160 VAL A O 1
ATOM 1158 N N . GLU A 1 161 ? 4.98 2.336 -17.344 1 98.31 161 GLU A N 1
ATOM 1159 C CA . GLU A 1 161 ? 5.656 3.617 -17.531 1 98.31 161 GLU A CA 1
ATOM 1160 C C . GLU A 1 161 ? 6.367 4.051 -16.25 1 98.31 161 GLU A C 1
ATOM 1162 O O . GLU A 1 161 ? 7.5 4.531 -16.281 1 98.31 161 GLU A O 1
ATOM 1167 N N . ARG A 1 162 ? 5.711 3.928 -15.141 1 97.75 162 ARG A N 1
ATOM 1168 C CA . ARG A 1 162 ? 6.27 4.34 -13.859 1 97.75 162 ARG A CA 1
ATOM 1169 C C . ARG A 1 162 ? 7.527 3.541 -13.523 1 97.75 162 ARG A C 1
ATOM 1171 O O . ARG A 1 162 ? 8.5 4.098 -13.023 1 97.75 162 ARG A O 1
ATOM 1178 N N . ARG A 1 163 ? 7.402 2.248 -13.758 1 97.62 163 ARG A N 1
ATOM 1179 C CA . ARG A 1 163 ? 8.57 1.432 -13.438 1 97.62 163 ARG A CA 1
ATOM 1180 C C . ARG A 1 163 ? 9.797 1.913 -14.203 1 97.62 163 ARG A C 1
ATOM 1182 O O . ARG A 1 163 ? 10.906 1.928 -13.664 1 97.62 163 ARG A O 1
ATOM 1189 N N . ALA A 1 164 ? 9.656 2.242 -15.492 1 98 164 ALA A N 1
ATOM 1190 C CA . ALA A 1 164 ? 10.773 2.75 -16.281 1 98 164 ALA A CA 1
ATOM 1191 C C . ALA A 1 164 ? 11.328 4.039 -15.688 1 98 164 ALA A C 1
ATOM 1193 O O . ALA A 1 164 ? 12.547 4.219 -15.602 1 98 164 ALA A O 1
ATOM 1194 N N . HIS A 1 165 ? 10.453 4.902 -15.297 1 98 165 HIS A N 1
ATOM 1195 C CA . HIS A 1 165 ? 10.836 6.172 -14.688 1 98 165 HIS A CA 1
ATOM 1196 C C . HIS A 1 165 ? 11.609 5.949 -13.391 1 98 165 HIS A C 1
ATOM 1198 O O . HIS A 1 165 ? 12.641 6.586 -13.164 1 98 165 HIS A O 1
ATOM 1204 N N . PHE A 1 166 ? 11.117 5.102 -12.523 1 98.12 166 PHE A N 1
ATOM 1205 C CA . PHE A 1 166 ? 11.781 4.805 -11.266 1 98.12 166 PHE A CA 1
ATOM 1206 C C . PHE A 1 166 ? 13.156 4.184 -11.508 1 98.12 166 PHE A C 1
ATOM 1208 O O . PHE A 1 166 ? 14.133 4.535 -10.844 1 98.12 166 PHE A O 1
ATOM 1215 N N . LYS A 1 167 ? 13.164 3.268 -12.43 1 96 167 LYS A N 1
ATOM 1216 C CA . LYS A 1 167 ? 14.43 2.611 -12.75 1 96 167 LYS A CA 1
ATOM 1217 C C . LYS A 1 167 ? 15.492 3.629 -13.164 1 96 167 LYS A C 1
ATOM 1219 O O . LYS A 1 167 ? 16.672 3.484 -12.828 1 96 167 LYS A O 1
ATOM 1224 N N . GLU A 1 168 ? 15.094 4.625 -13.789 1 96.81 168 GLU A N 1
ATOM 1225 C CA . GLU A 1 168 ? 16.016 5.602 -14.359 1 96.81 168 GLU A CA 1
ATOM 1226 C C . GLU A 1 168 ? 16.312 6.727 -13.375 1 96.81 168 GLU A C 1
ATOM 1228 O O . GLU A 1 168 ? 17.438 7.242 -13.336 1 96.81 168 GLU A O 1
ATOM 1233 N N . GLN A 1 169 ? 15.344 7.105 -12.562 1 97.44 169 GLN A N 1
ATOM 1234 C CA . GLN A 1 169 ? 15.453 8.422 -11.945 1 97.44 169 GLN A CA 1
ATOM 1235 C C . GLN A 1 169 ? 15.484 8.32 -10.422 1 97.44 169 GLN A C 1
ATOM 1237 O O . GLN A 1 169 ? 15.711 9.312 -9.734 1 97.44 169 GLN A O 1
ATOM 1242 N N . LEU A 1 170 ? 15.234 7.203 -9.828 1 96.62 170 LEU A N 1
ATOM 1243 C CA . LEU A 1 170 ? 15.188 7.066 -8.375 1 96.62 170 LEU A CA 1
ATOM 1244 C C . LEU A 1 170 ? 16.594 7.105 -7.785 1 96.62 170 LEU A C 1
ATOM 1246 O O . LEU A 1 170 ? 17.469 6.344 -8.195 1 96.62 170 LEU A O 1
ATOM 1250 N N . VAL A 1 171 ? 16.828 8.008 -6.777 1 96.81 171 VAL A N 1
ATOM 1251 C CA . VAL A 1 171 ? 18.125 8.141 -6.109 1 96.81 171 VAL A CA 1
ATOM 1252 C C . VAL A 1 171 ? 17.922 8.156 -4.598 1 96.81 171 VAL A C 1
ATOM 1254 O O . VAL A 1 171 ? 17.156 8.969 -4.07 1 96.81 171 VAL A O 1
ATOM 1257 N N . ARG A 1 172 ? 18.578 7.27 -3.938 1 95.38 172 ARG A N 1
ATOM 1258 C CA . ARG A 1 172 ? 18.562 7.285 -2.477 1 95.38 172 ARG A CA 1
ATOM 1259 C C . ARG A 1 172 ? 19.375 8.453 -1.933 1 95.38 172 ARG A C 1
ATOM 1261 O O . ARG A 1 172 ? 20.547 8.625 -2.295 1 95.38 172 ARG A O 1
ATOM 1268 N N . ILE A 1 173 ? 18.859 9.242 -1.008 1 94.75 173 ILE A N 1
ATOM 1269 C CA . I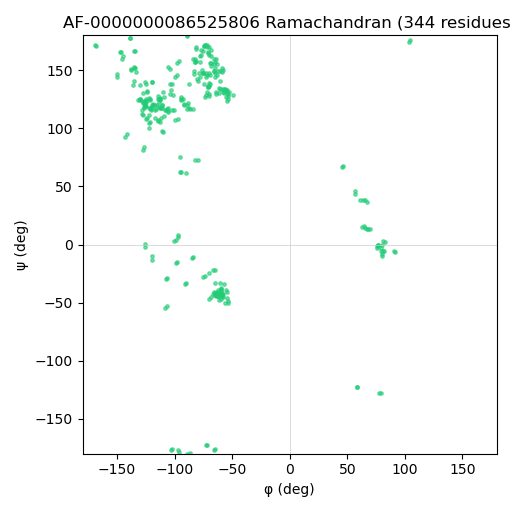LE A 1 173 ? 19.562 10.43 -0.542 1 94.75 173 ILE A CA 1
ATOM 1270 C C . ILE A 1 173 ? 19.703 10.383 0.978 1 94.75 173 ILE A C 1
ATOM 1272 O O . ILE A 1 173 ? 20.219 11.32 1.587 1 94.75 173 ILE A O 1
ATOM 1276 N N . GLY A 1 174 ? 19.188 9.391 1.604 1 87.06 174 GLY A N 1
ATOM 1277 C CA . GLY A 1 174 ? 19.297 9.227 3.045 1 87.06 174 GLY A CA 1
ATOM 1278 C C . GLY A 1 174 ? 18.828 7.875 3.531 1 87.06 174 GLY A C 1
ATOM 1279 O O . GLY A 1 174 ? 18.156 7.141 2.789 1 87.06 174 GLY A O 1
ATOM 1280 N N . MET B 1 1 ? 18.906 5.312 5.949 1 63.84 1 MET B N 1
ATOM 1281 C CA . MET B 1 1 ? 17.516 5.762 5.859 1 63.84 1 MET B CA 1
ATOM 1282 C C . MET B 1 1 ? 17 5.66 4.426 1 63.84 1 MET B C 1
ATOM 1284 O O . MET B 1 1 ? 17.781 5.715 3.477 1 63.84 1 MET B O 1
ATOM 1288 N N . THR B 1 2 ? 15.867 5.129 4.191 1 87.19 2 THR B N 1
ATOM 1289 C CA . THR B 1 2 ? 15.297 4.859 2.877 1 87.19 2 THR B CA 1
ATOM 1290 C C . THR B 1 2 ? 14.477 6.051 2.393 1 87.19 2 THR B C 1
ATOM 1292 O O . THR B 1 2 ? 13.242 5.984 2.346 1 87.19 2 THR B O 1
ATOM 1295 N N . ILE B 1 3 ? 15.18 7.262 2.223 1 97.25 3 ILE B N 1
ATOM 1296 C CA . ILE B 1 3 ? 14.609 8.477 1.64 1 97.25 3 ILE B CA 1
ATOM 1297 C C . ILE B 1 3 ? 15.109 8.641 0.206 1 97.25 3 ILE B C 1
ATOM 1299 O O . ILE B 1 3 ? 16.312 8.578 -0.05 1 97.25 3 ILE B O 1
ATOM 1303 N N . TYR B 1 4 ? 14.164 8.922 -0.688 1 98.06 4 TYR B N 1
ATOM 1304 C CA . TYR B 1 4 ? 14.531 8.883 -2.102 1 98.06 4 TYR B CA 1
ATOM 1305 C C . TYR B 1 4 ? 14.086 10.156 -2.812 1 98.06 4 TYR B C 1
ATOM 1307 O O . TYR B 1 4 ? 12.984 10.656 -2.566 1 98.06 4 TYR B O 1
ATOM 1315 N N . LYS B 1 5 ? 15.008 10.625 -3.635 1 98.06 5 LYS B N 1
ATOM 1316 C CA . LYS B 1 5 ? 14.672 11.609 -4.66 1 98.06 5 LYS B CA 1
ATOM 1317 C C . LYS B 1 5 ? 14.203 10.93 -5.945 1 98.06 5 LYS B C 1
ATOM 1319 O O . LYS B 1 5 ? 14.766 9.914 -6.352 1 98.06 5 LYS B O 1
ATOM 1324 N N . LEU B 1 6 ? 13.156 11.461 -6.578 1 98 6 LEU B N 1
ATOM 1325 C CA . LEU B 1 6 ? 12.68 10.992 -7.871 1 98 6 LEU B CA 1
ATOM 1326 C C . LEU B 1 6 ? 12.688 12.117 -8.898 1 98 6 LEU B C 1
ATOM 1328 O O . LEU B 1 6 ? 11.859 13.023 -8.836 1 98 6 LEU B O 1
ATOM 1332 N N . GLY B 1 7 ? 13.586 11.984 -9.859 1 96.75 7 GLY B N 1
ATOM 1333 C CA . GLY B 1 7 ? 13.812 13.133 -10.719 1 96.75 7 GLY B CA 1
ATOM 1334 C C . GLY B 1 7 ? 14.25 14.375 -9.961 1 96.75 7 GLY B C 1
ATOM 1335 O O . GLY B 1 7 ? 15.219 14.336 -9.203 1 96.75 7 GLY B O 1
ATOM 1336 N N . ASP B 1 8 ? 13.469 15.43 -10.125 1 96.44 8 ASP B N 1
ATOM 1337 C CA . ASP B 1 8 ? 13.828 16.688 -9.477 1 96.44 8 ASP B CA 1
ATOM 1338 C C . ASP B 1 8 ? 13.078 16.875 -8.164 1 96.44 8 ASP B C 1
ATOM 1340 O O . ASP B 1 8 ? 13.18 17.922 -7.523 1 96.44 8 ASP B O 1
ATOM 1344 N N . THR B 1 9 ? 12.445 15.859 -7.816 1 97.19 9 THR B N 1
ATOM 1345 C CA . THR B 1 9 ? 11.594 16 -6.645 1 97.19 9 THR B CA 1
ATOM 1346 C C . THR B 1 9 ? 12.156 15.211 -5.465 1 97.19 9 THR B C 1
ATOM 1348 O O . THR B 1 9 ? 12.469 14.031 -5.602 1 97.19 9 THR B O 1
ATOM 1351 N N . ALA B 1 10 ? 12.234 15.891 -4.305 1 98.25 10 ALA B N 1
ATOM 1352 C CA . ALA B 1 10 ? 12.734 15.258 -3.084 1 98.25 10 ALA B CA 1
ATOM 1353 C C . ALA B 1 10 ? 11.828 15.578 -1.895 1 98.25 10 ALA B C 1
ATOM 1355 O O . ALA B 1 10 ? 11.234 16.656 -1.832 1 98.25 10 ALA B O 1
ATOM 1356 N N . PRO B 1 11 ? 11.797 14.68 -0.936 1 98.62 11 PRO B N 1
ATOM 1357 C CA . PRO B 1 11 ? 10.992 14.945 0.26 1 98.62 11 PRO B CA 1
ATOM 1358 C C . PRO B 1 11 ? 11.508 16.141 1.06 1 98.62 11 PRO B C 1
ATOM 1360 O O . PRO B 1 11 ? 12.711 16.406 1.085 1 98.62 11 PRO B O 1
ATOM 1363 N N . THR B 1 12 ? 10.586 16.875 1.612 1 98.75 12 THR B N 1
ATOM 1364 C CA . THR B 1 12 ? 10.883 17.922 2.592 1 98.75 12 THR B CA 1
ATOM 1365 C C . THR B 1 12 ? 10.57 17.438 4.004 1 98.75 12 THR B C 1
ATOM 1367 O O . THR B 1 12 ? 9.414 17.234 4.355 1 98.75 12 THR B O 1
ATOM 1370 N N . ILE B 1 13 ? 11.602 17.328 4.828 1 98.56 13 ILE B N 1
ATOM 1371 C CA . ILE B 1 13 ? 11.453 16.703 6.133 1 98.56 13 ILE B CA 1
ATOM 1372 C C . ILE B 1 13 ? 11.969 17.625 7.223 1 98.56 13 ILE B C 1
ATOM 1374 O O . ILE B 1 13 ? 13.156 17.984 7.234 1 98.56 13 ILE B O 1
ATOM 1378 N N . HIS B 1 14 ? 11.055 18 8.102 1 98.75 14 HIS B N 1
ATOM 1379 C CA . HIS B 1 14 ? 11.469 18.812 9.234 1 98.75 14 HIS B CA 1
ATOM 1380 C C . HIS B 1 14 ? 12.523 18.094 10.07 1 98.75 14 HIS B C 1
ATOM 1382 O O . HIS B 1 14 ? 12.477 16.875 10.227 1 98.75 14 HIS B O 1
ATOM 1388 N N . GLU B 1 15 ? 13.43 18.766 10.695 1 97.75 15 GLU B N 1
ATOM 1389 C CA . GLU B 1 15 ? 14.578 18.203 11.391 1 97.75 15 GLU B CA 1
ATOM 1390 C C . GLU B 1 15 ? 14.148 17.359 12.594 1 97.75 15 GLU B C 1
ATOM 1392 O O . GLU B 1 15 ? 14.852 16.438 13 1 97.75 15 GLU B O 1
ATOM 1397 N N . SER B 1 16 ? 12.992 17.578 13.094 1 98.44 16 SER B N 1
ATOM 1398 C CA . SER B 1 16 ? 12.539 16.875 14.297 1 98.44 16 SER B CA 1
ATOM 1399 C C . SER B 1 16 ? 11.945 15.516 13.945 1 98.44 16 SER B C 1
ATOM 1401 O O . SER B 1 16 ? 11.68 14.711 14.836 1 98.44 16 SER B O 1
ATOM 1403 N N . VAL B 1 17 ? 11.703 15.242 12.75 1 98.38 17 VAL B N 1
ATOM 1404 C CA . VAL B 1 17 ? 10.953 14.062 12.336 1 98.38 17 VAL B CA 1
ATOM 1405 C C . VAL B 1 17 ? 11.797 12.805 12.57 1 98.38 17 VAL B C 1
ATOM 1407 O O . VAL B 1 17 ? 13 12.805 12.297 1 98.38 17 VAL B O 1
ATOM 1410 N N . PHE B 1 18 ? 11.125 11.789 13.117 1 98.44 18 PHE B N 1
ATOM 1411 C CA . PHE B 1 18 ? 11.727 10.461 13.156 1 98.44 18 PHE B CA 1
ATOM 1412 C C . PHE B 1 18 ? 11.273 9.633 11.961 1 98.44 18 PHE B C 1
ATOM 1414 O O . PHE B 1 18 ? 10.078 9.508 11.695 1 98.44 18 PHE B O 1
ATOM 1421 N N . VAL B 1 19 ? 12.242 9.133 11.227 1 97.88 19 VAL B N 1
ATOM 1422 C CA . VAL B 1 19 ? 11.984 8.188 10.148 1 97.88 19 VAL B CA 1
ATOM 1423 C C . VAL B 1 19 ? 12.75 6.891 10.406 1 97.88 19 VAL B C 1
ATOM 1425 O O . VAL B 1 19 ? 13.977 6.883 10.461 1 97.88 19 VAL B O 1
ATOM 1428 N N . ALA B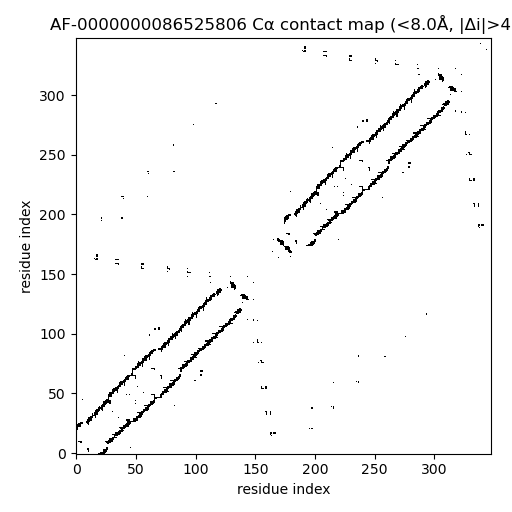 1 20 ? 11.961 5.855 10.57 1 97 20 ALA B N 1
ATOM 1429 C CA . ALA B 1 20 ? 12.578 4.555 10.812 1 97 20 ALA B CA 1
ATOM 1430 C C . ALA B 1 20 ? 13.414 4.113 9.609 1 97 20 ALA B C 1
ATOM 1432 O O . ALA B 1 20 ? 13.07 4.426 8.461 1 97 20 ALA B O 1
ATOM 1433 N N . ASP B 1 21 ? 14.406 3.246 9.82 1 94.12 21 ASP B N 1
ATOM 1434 C CA . ASP B 1 21 ? 15.391 2.875 8.805 1 94.12 21 ASP B CA 1
ATOM 1435 C C . ASP B 1 21 ? 14.75 2.037 7.703 1 94.12 21 ASP B C 1
ATOM 1437 O O . ASP B 1 21 ? 15.219 2.039 6.562 1 94.12 21 ASP B O 1
ATOM 1441 N N . THR B 1 22 ? 13.656 1.36 8.008 1 95.12 22 THR B N 1
ATOM 1442 C CA . THR B 1 22 ? 13.062 0.463 7.023 1 95.12 22 THR B CA 1
ATOM 1443 C C . THR B 1 22 ? 11.867 1.119 6.348 1 95.12 22 THR B C 1
ATOM 1445 O O . THR B 1 22 ? 11.133 0.468 5.598 1 95.12 22 THR B O 1
ATOM 1448 N N . ALA B 1 23 ? 11.609 2.381 6.703 1 97.31 23 ALA B N 1
ATOM 1449 C CA . ALA B 1 23 ? 10.57 3.127 5.992 1 97.31 23 ALA B CA 1
ATOM 1450 C C . ALA B 1 23 ? 11.086 3.627 4.645 1 97.31 23 ALA B C 1
ATOM 1452 O O . ALA B 1 23 ? 12.297 3.697 4.418 1 97.31 23 ALA B O 1
ATOM 1453 N N . ALA B 1 24 ? 10.195 3.887 3.736 1 98.12 24 ALA B N 1
ATOM 1454 C CA . ALA B 1 24 ? 10.547 4.445 2.434 1 98.12 24 ALA B CA 1
ATOM 1455 C C . ALA B 1 24 ? 9.758 5.719 2.154 1 98.12 24 ALA B C 1
ATOM 1457 O O . ALA B 1 24 ? 8.523 5.703 2.154 1 98.12 24 ALA B O 1
ATOM 1458 N N . ILE B 1 25 ? 10.422 6.82 1.968 1 98.62 25 ILE B N 1
ATOM 1459 C CA . ILE B 1 25 ? 9.844 8.125 1.647 1 98.62 25 ILE B CA 1
ATOM 1460 C C . ILE B 1 25 ? 10.336 8.578 0.277 1 98.62 25 ILE B C 1
ATOM 1462 O O . ILE B 1 25 ? 11.539 8.766 0.071 1 98.62 25 ILE B O 1
ATOM 1466 N N . ILE B 1 26 ? 9.391 8.789 -0.648 1 98.5 26 ILE B N 1
ATOM 1467 C CA . ILE B 1 26 ? 9.805 8.977 -2.035 1 98.5 26 ILE B CA 1
ATOM 1468 C C . ILE B 1 26 ? 9.141 10.234 -2.6 1 98.5 26 ILE B C 1
ATOM 1470 O O . ILE B 1 26 ? 7.918 10.344 -2.611 1 98.5 26 ILE B O 1
ATOM 1474 N N . GLY B 1 27 ? 9.93 11.148 -3.111 1 98.38 27 GLY B N 1
ATOM 1475 C CA . GLY B 1 27 ? 9.422 12.203 -3.982 1 98.38 27 GLY B CA 1
ATOM 1476 C C . GLY B 1 27 ? 8.711 13.312 -3.23 1 98.38 27 GLY B C 1
ATOM 1477 O O . GLY B 1 27 ? 9.258 13.859 -2.27 1 98.38 27 GLY B O 1
ATOM 1478 N N . LYS B 1 28 ? 7.398 13.672 -3.662 1 98.69 28 LYS B N 1
ATOM 1479 C CA . LYS B 1 28 ? 6.645 14.828 -3.182 1 98.69 28 LYS B CA 1
ATOM 1480 C C . LYS B 1 28 ? 6.008 14.547 -1.824 1 98.69 28 LYS B C 1
ATOM 1482 O O . LYS B 1 28 ? 4.785 14.453 -1.713 1 98.69 28 LYS B O 1
ATOM 1487 N N . VAL B 1 29 ? 6.895 14.523 -0.855 1 98.88 29 VAL B N 1
ATOM 1488 C CA . VAL B 1 29 ? 6.434 14.25 0.502 1 98.88 29 VAL B CA 1
ATOM 1489 C C . VAL B 1 29 ? 6.871 15.383 1.432 1 98.88 29 VAL B C 1
ATOM 1491 O O . VAL B 1 29 ? 8.023 15.82 1.379 1 98.88 29 VAL B O 1
ATOM 1494 N N . VAL B 1 30 ? 5.93 15.875 2.223 1 98.94 30 VAL B N 1
ATOM 1495 C CA . VAL B 1 30 ? 6.211 16.875 3.242 1 98.94 30 VAL B CA 1
ATOM 1496 C C . VAL B 1 30 ? 5.918 16.312 4.629 1 98.94 30 VAL B C 1
ATOM 1498 O O . VAL B 1 30 ? 4.785 15.93 4.922 1 98.94 30 VAL B O 1
ATOM 1501 N N . LEU B 1 31 ? 6.93 16.172 5.461 1 98.81 31 LEU B N 1
ATOM 1502 C CA . LEU B 1 31 ? 6.785 15.766 6.855 1 98.81 31 LEU B CA 1
ATOM 1503 C C . LEU B 1 31 ? 7.039 16.938 7.793 1 98.81 31 LEU B C 1
ATOM 1505 O O . LEU B 1 31 ? 8.164 17.438 7.879 1 98.81 31 LEU B O 1
ATOM 1509 N N . GLU B 1 32 ? 5.996 17.312 8.508 1 98.88 32 GLU B N 1
ATOM 1510 C CA . GLU B 1 32 ? 6.062 18.531 9.312 1 98.88 32 GLU B CA 1
ATOM 1511 C C . GLU B 1 32 ? 6.602 18.234 10.711 1 98.88 32 GLU B C 1
ATOM 1513 O O . GLU B 1 32 ? 6.926 17.094 11.023 1 98.88 32 GLU B O 1
ATOM 1518 N N . GLU B 1 33 ? 6.707 19.266 11.508 1 98.81 33 GLU B N 1
ATOM 1519 C CA . GLU B 1 33 ? 7.352 19.25 12.82 1 98.81 33 GLU B CA 1
ATOM 1520 C C . GLU B 1 33 ? 6.77 18.141 13.703 1 98.81 33 GLU B C 1
ATOM 1522 O O . GLU B 1 33 ? 5.551 18 13.797 1 98.81 33 GLU B O 1
ATOM 1527 N N . ASN B 1 34 ? 7.625 17.297 14.258 1 98.81 34 ASN B N 1
ATOM 1528 C CA . ASN B 1 34 ? 7.32 16.266 15.25 1 98.81 34 ASN B CA 1
ATOM 1529 C C . ASN B 1 34 ? 6.508 15.133 14.641 1 98.81 34 ASN B C 1
ATOM 1531 O O . ASN B 1 34 ? 5.941 14.312 15.367 1 98.81 34 ASN B O 1
ATOM 1535 N N . ALA B 1 35 ? 6.422 15.07 13.367 1 98.81 35 ALA B N 1
ATOM 1536 C CA . ALA B 1 35 ? 5.848 13.891 12.734 1 98.81 35 ALA B CA 1
ATOM 1537 C C . ALA B 1 35 ? 6.785 12.688 12.852 1 98.81 35 ALA B C 1
ATOM 1539 O O . ALA B 1 35 ? 7.945 12.836 13.234 1 98.81 35 ALA B O 1
ATOM 1540 N N . SER B 1 36 ? 6.234 11.516 12.57 1 98.88 36 SER B N 1
ATOM 1541 C CA . SER B 1 36 ? 7.07 10.32 12.602 1 98.88 36 SER B CA 1
ATOM 1542 C C . SER B 1 36 ? 6.574 9.273 11.609 1 98.88 36 SER B C 1
ATOM 1544 O O . SER B 1 36 ? 5.367 9.172 11.367 1 98.88 36 SER B O 1
ATOM 1546 N N . VAL B 1 37 ? 7.496 8.594 11.039 1 98.75 37 VAL B N 1
ATOM 1547 C CA . VAL B 1 37 ? 7.246 7.484 10.125 1 98.75 37 VAL B CA 1
ATOM 1548 C C . VAL B 1 37 ? 7.969 6.234 10.617 1 98.75 37 VAL B C 1
ATOM 1550 O O . VAL B 1 37 ? 9.195 6.223 10.719 1 98.75 37 VAL B O 1
ATOM 1553 N N . TRP B 1 38 ? 7.23 5.203 10.828 1 98.56 38 TRP B N 1
ATOM 1554 C CA . TRP B 1 38 ? 7.75 4.062 11.578 1 98.56 38 TRP B CA 1
ATOM 1555 C C . TRP B 1 38 ? 8.109 2.916 10.641 1 98.56 38 TRP B C 1
ATOM 1557 O O . TRP B 1 38 ? 7.988 3.045 9.414 1 98.56 38 TRP B O 1
ATOM 1567 N N . PHE B 1 39 ? 8.531 1.801 11.227 1 97.75 39 PHE B N 1
ATOM 1568 C CA . PHE B 1 39 ? 9.25 0.76 10.508 1 97.75 39 PHE B CA 1
ATOM 1569 C C . PHE B 1 39 ? 8.367 0.13 9.438 1 97.75 39 PHE B C 1
ATOM 1571 O O . PHE B 1 39 ? 7.227 -0.247 9.711 1 97.75 39 PHE B O 1
ATOM 1578 N N . GLY B 1 40 ? 8.898 0.047 8.18 1 97.56 40 GLY B N 1
ATOM 1579 C CA . GLY B 1 40 ? 8.234 -0.662 7.094 1 97.56 40 GLY B CA 1
ATOM 1580 C C . GLY B 1 40 ? 7.156 0.162 6.414 1 97.56 40 GLY B C 1
ATOM 1581 O O . GLY B 1 40 ? 6.551 -0.283 5.438 1 97.56 40 GLY B O 1
ATOM 1582 N N . ALA B 1 41 ? 6.855 1.356 6.934 1 98.56 41 ALA B N 1
ATOM 1583 C CA . ALA B 1 41 ? 5.891 2.227 6.27 1 98.56 41 ALA B CA 1
ATOM 1584 C C . ALA B 1 41 ? 6.449 2.773 4.961 1 98.56 41 ALA B C 1
ATOM 1586 O O . ALA B 1 41 ? 7.656 3 4.84 1 98.56 41 ALA B O 1
ATOM 1587 N N . THR B 1 42 ? 5.562 2.953 3.953 1 98.75 42 THR B N 1
ATOM 1588 C CA . THR B 1 42 ? 5.961 3.521 2.672 1 98.75 42 THR B CA 1
ATOM 1589 C C . THR B 1 42 ? 5.098 4.73 2.32 1 98.75 42 THR B C 1
ATOM 1591 O O . THR B 1 42 ? 3.867 4.637 2.312 1 98.75 42 THR B O 1
ATOM 1594 N N . ILE B 1 43 ? 5.711 5.863 2.096 1 98.88 43 ILE B N 1
ATOM 1595 C CA . ILE B 1 43 ? 5.066 7.066 1.571 1 98.88 43 ILE B CA 1
ATOM 1596 C C . ILE B 1 43 ? 5.605 7.371 0.176 1 98.88 43 ILE B C 1
ATOM 1598 O O . ILE B 1 43 ? 6.75 7.805 0.026 1 98.88 43 ILE B O 1
ATOM 1602 N N . ARG B 1 44 ? 4.809 7.098 -0.834 1 98.75 44 ARG B N 1
ATOM 1603 C CA . ARG B 1 44 ? 5.258 7.258 -2.213 1 98.75 44 ARG B CA 1
ATOM 1604 C C . ARG B 1 44 ? 4.555 8.43 -2.889 1 98.75 44 ARG B C 1
ATOM 1606 O O . ARG B 1 44 ? 3.443 8.281 -3.402 1 98.75 44 ARG B O 1
ATOM 1613 N N . GLY B 1 45 ? 5.195 9.586 -2.92 1 98.44 45 GLY B N 1
ATOM 1614 C CA . GLY B 1 45 ? 4.688 10.805 -3.529 1 98.44 45 GLY B CA 1
ATOM 1615 C C . GLY B 1 45 ? 5.176 11.008 -4.949 1 98.44 45 GLY B C 1
ATOM 1616 O O . GLY B 1 45 ? 5.789 12.031 -5.258 1 98.44 45 GLY B O 1
ATOM 1617 N N . ASP B 1 46 ? 4.82 10.109 -5.797 1 97.94 46 ASP B N 1
ATOM 1618 C CA . ASP B 1 46 ? 5.301 10.195 -7.176 1 97.94 46 ASP B CA 1
ATOM 1619 C C . ASP B 1 46 ? 4.25 10.82 -8.086 1 97.94 46 ASP B C 1
ATOM 1621 O O . ASP B 1 46 ? 4.555 11.211 -9.211 1 97.94 46 ASP B O 1
ATOM 1625 N N . ASN B 1 47 ? 2.982 10.906 -7.652 1 97.81 47 ASN B N 1
ATOM 1626 C CA . ASN B 1 47 ? 1.909 11.453 -8.477 1 97.81 47 ASN B CA 1
ATOM 1627 C C . ASN B 1 47 ? 1.484 12.844 -7.992 1 97.81 47 ASN B C 1
ATOM 1629 O O . ASN B 1 47 ? 1.354 13.766 -8.797 1 97.81 47 ASN B O 1
ATOM 1633 N N . GLU B 1 48 ? 1.174 13.008 -6.773 1 98.44 48 GLU B N 1
ATOM 1634 C CA . GLU B 1 48 ? 0.739 14.219 -6.086 1 98.44 48 GLU B CA 1
ATOM 1635 C C . GLU B 1 48 ? 1.461 14.383 -4.75 1 98.44 48 GLU B C 1
ATOM 1637 O O . GLU B 1 48 ? 2.094 13.445 -4.262 1 98.44 48 GLU B O 1
ATOM 1642 N N . THR B 1 49 ? 1.351 15.586 -4.176 1 98.81 49 THR B N 1
ATOM 1643 C CA . THR B 1 49 ? 1.991 15.867 -2.896 1 98.81 49 THR B CA 1
ATOM 1644 C C . THR B 1 49 ? 1.285 15.133 -1.764 1 98.81 49 THR B C 1
ATOM 1646 O O . THR B 1 49 ? 0.054 15.078 -1.721 1 98.81 49 THR B O 1
ATOM 1649 N N . ILE B 1 50 ? 2.027 14.523 -0.887 1 98.94 50 ILE B N 1
ATOM 1650 C CA . ILE B 1 50 ? 1.554 13.93 0.358 1 98.94 50 ILE B CA 1
ATOM 1651 C C . ILE B 1 50 ? 2.08 14.727 1.546 1 98.94 50 ILE B C 1
ATOM 1653 O O . ILE B 1 50 ? 3.293 14.859 1.729 1 98.94 50 ILE B O 1
ATOM 1657 N N . THR B 1 51 ? 1.199 15.273 2.363 1 98.94 51 THR B N 1
ATOM 1658 C CA . THR B 1 51 ? 1.581 16.078 3.523 1 98.94 51 THR B CA 1
ATOM 1659 C C . THR B 1 51 ? 1.185 15.367 4.816 1 98.94 51 THR B C 1
ATOM 1661 O O . THR B 1 51 ? 0.027 14.977 4.992 1 98.94 51 THR B O 1
ATOM 1664 N N . VAL B 1 52 ? 2.148 15.172 5.691 1 98.94 52 VAL B N 1
ATOM 1665 C CA . VAL B 1 52 ? 1.914 14.688 7.047 1 98.94 52 VAL B CA 1
ATOM 1666 C C . VAL B 1 52 ? 2.084 15.828 8.047 1 98.94 52 VAL B C 1
ATOM 1668 O O . VAL B 1 52 ? 3.199 16.312 8.266 1 98.94 52 VAL B O 1
ATOM 1671 N N . GLY B 1 53 ? 1.021 16.188 8.664 1 98.94 53 GLY B N 1
ATOM 1672 C CA . GLY B 1 53 ? 0.992 17.375 9.508 1 98.94 53 GLY B CA 1
ATOM 1673 C C . GLY B 1 53 ? 1.755 17.203 10.812 1 98.94 53 GLY B C 1
ATOM 1674 O O . GLY B 1 53 ? 2.127 16.078 11.172 1 98.94 53 GLY B O 1
ATOM 1675 N N . ALA B 1 54 ? 1.895 18.344 11.531 1 98.94 54 ALA B N 1
ATOM 1676 C CA . ALA B 1 54 ? 2.689 18.391 12.75 1 98.94 54 ALA B CA 1
ATOM 1677 C C . ALA B 1 54 ? 2.119 17.438 13.805 1 98.94 54 ALA B C 1
ATOM 1679 O O . ALA B 1 54 ? 0.906 17.406 14.031 1 98.94 54 ALA B O 1
ATOM 1680 N N . GLY B 1 55 ? 3.008 16.641 14.359 1 98.81 55 GLY B N 1
ATOM 1681 C CA . GLY B 1 55 ? 2.633 15.766 15.453 1 98.81 55 GLY B CA 1
ATOM 1682 C C . GLY B 1 55 ? 1.926 14.508 15 1 98.81 55 GLY B C 1
ATOM 1683 O O . GLY B 1 55 ? 1.553 13.664 15.82 1 98.81 55 GLY B O 1
ATOM 1684 N N . SER B 1 56 ? 1.705 14.312 13.742 1 98.94 56 SER B N 1
ATOM 1685 C CA . SER B 1 56 ? 1.06 13.117 13.211 1 98.94 56 SER B CA 1
ATOM 1686 C C . SER B 1 56 ? 2.053 11.969 13.07 1 98.94 56 SER B C 1
ATOM 1688 O O . SER B 1 56 ? 3.266 12.188 13.031 1 98.94 56 SER B O 1
ATOM 1690 N N . ASN B 1 57 ? 1.539 10.758 13.055 1 98.94 57 ASN B N 1
ATOM 1691 C CA . ASN B 1 57 ? 2.4 9.586 12.969 1 98.94 57 ASN B CA 1
ATOM 1692 C C . ASN B 1 57 ? 1.858 8.555 11.977 1 98.94 57 ASN B C 1
ATOM 1694 O O . ASN B 1 57 ? 0.645 8.367 11.875 1 98.94 57 ASN B O 1
ATOM 1698 N N . VAL B 1 58 ? 2.738 8.016 11.211 1 98.94 58 VAL B N 1
ATOM 1699 C CA . VAL B 1 58 ? 2.471 6.93 10.273 1 98.94 58 VAL B CA 1
ATOM 1700 C C . VAL B 1 58 ? 3.111 5.637 10.781 1 98.94 58 VAL B C 1
ATOM 1702 O O . VAL B 1 58 ? 4.336 5.488 10.742 1 98.94 58 VAL B O 1
ATOM 1705 N N . GLN B 1 59 ? 2.299 4.699 11.195 1 98.81 59 GLN B N 1
ATOM 1706 C CA . GLN B 1 59 ? 2.797 3.564 11.969 1 98.81 59 GLN B CA 1
ATOM 1707 C C . GLN B 1 59 ? 3.225 2.424 11.047 1 98.81 59 GLN B C 1
ATOM 1709 O O . GLN B 1 59 ? 3.178 2.557 9.82 1 98.81 59 GLN B O 1
ATOM 1714 N N . GLU B 1 60 ? 3.691 1.351 11.648 1 98.62 60 GLU B N 1
ATOM 1715 C CA . GLU B 1 60 ? 4.387 0.263 10.961 1 98.62 60 GLU B CA 1
ATOM 1716 C C . GLU B 1 60 ? 3.555 -0.285 9.805 1 98.62 60 GLU B C 1
ATOM 1718 O O . GLU B 1 60 ? 2.373 -0.592 9.977 1 98.62 60 GLU B O 1
ATOM 1723 N N . GLY B 1 61 ? 4.191 -0.403 8.625 1 98.44 61 GLY B N 1
ATOM 1724 C CA . GLY B 1 61 ? 3.625 -1.126 7.504 1 98.44 61 GLY B CA 1
ATOM 1725 C C . GLY B 1 61 ? 2.539 -0.35 6.781 1 98.44 61 GLY B C 1
ATOM 1726 O O . GLY B 1 61 ? 1.97 -0.834 5.801 1 98.44 61 GLY B O 1
ATOM 1727 N N . ALA B 1 62 ? 2.205 0.854 7.223 1 98.81 62 ALA B N 1
ATOM 1728 C CA . ALA B 1 62 ? 1.229 1.678 6.512 1 98.81 62 ALA B CA 1
ATOM 1729 C C . ALA B 1 62 ? 1.754 2.088 5.141 1 98.81 62 ALA B C 1
ATOM 1731 O O . ALA B 1 62 ? 2.965 2.201 4.941 1 98.81 62 ALA B O 1
ATOM 1732 N N . VAL B 1 63 ? 0.825 2.252 4.188 1 98.88 63 VAL B N 1
ATOM 1733 C CA . VAL B 1 63 ? 1.161 2.684 2.836 1 98.88 63 VAL B CA 1
ATOM 1734 C C . VAL B 1 63 ? 0.355 3.93 2.475 1 98.88 63 VAL B C 1
ATOM 1736 O O . VAL B 1 63 ? -0.871 3.943 2.607 1 98.88 63 VAL B O 1
ATOM 1739 N N . LEU B 1 64 ? 1.002 5.023 2.096 1 98.94 64 LEU B N 1
ATOM 1740 C CA . LEU B 1 64 ? 0.396 6.266 1.624 1 98.94 64 LEU B CA 1
ATOM 1741 C C . LEU B 1 64 ? 0.728 6.508 0.156 1 98.94 64 LEU B C 1
ATOM 1743 O O . LEU B 1 64 ? 1.9 6.551 -0.221 1 98.94 64 LEU B O 1
ATOM 1747 N N . HIS B 1 65 ? -0.249 6.637 -0.646 1 98.88 65 HIS B N 1
ATOM 1748 C CA . HIS B 1 65 ? -0.064 6.84 -2.078 1 98.88 65 HIS B CA 1
ATOM 1749 C C . HIS B 1 65 ? -1.155 7.738 -2.654 1 98.88 65 HIS B C 1
ATOM 1751 O O . HIS B 1 65 ? -2.131 8.055 -1.969 1 98.88 65 HIS B O 1
ATOM 1757 N N . THR B 1 66 ? -0.949 8.258 -3.9 1 98.56 66 THR B N 1
ATOM 1758 C CA . THR B 1 66 ? -1.894 9.172 -4.531 1 98.56 66 THR B CA 1
ATOM 1759 C C . THR B 1 66 ? -2.08 8.828 -6.008 1 98.56 66 THR B C 1
ATOM 1761 O O . THR B 1 66 ? -1.192 8.242 -6.629 1 98.56 66 THR B O 1
ATOM 1764 N N . ASP B 1 67 ? -3.197 9.086 -6.512 1 97.62 67 ASP B N 1
ATOM 1765 C CA . ASP B 1 67 ? -3.418 9.188 -7.953 1 97.62 67 ASP B CA 1
ATOM 1766 C C . ASP B 1 67 ? -3.363 10.641 -8.414 1 97.62 67 ASP B C 1
ATOM 1768 O O . ASP B 1 67 ? -3.572 11.555 -7.621 1 97.62 67 ASP B O 1
ATOM 1772 N N . PRO B 1 68 ? -3.088 10.836 -9.734 1 97.06 68 PRO B N 1
ATOM 1773 C CA . PRO B 1 68 ? -3.104 12.211 -10.234 1 97.06 68 PRO B CA 1
ATOM 1774 C C . PRO B 1 68 ? -4.422 12.93 -9.953 1 97.06 68 PRO B C 1
ATOM 1776 O O . PRO B 1 68 ? -5.496 12.375 -10.188 1 97.06 68 PRO B O 1
ATOM 1779 N N . GLY B 1 69 ? -4.359 14.109 -9.461 1 98 69 GLY B N 1
ATOM 1780 C CA . GLY B 1 69 ? -5.543 14.898 -9.156 1 98 69 GLY B CA 1
ATOM 1781 C C . GLY B 1 69 ? -6.051 14.695 -7.742 1 98 69 GLY B C 1
ATOM 1782 O O . GLY B 1 69 ? -6.973 15.383 -7.301 1 98 69 GLY B O 1
ATOM 1783 N N . PHE B 1 70 ? -5.457 13.766 -6.996 1 98.5 70 PHE B N 1
ATOM 1784 C CA . PHE B 1 70 ? -5.871 13.469 -5.629 1 98.5 70 PHE B CA 1
ATOM 1785 C C . PHE B 1 70 ? -4.684 13.547 -4.676 1 98.5 70 PHE B C 1
ATOM 1787 O O . PHE B 1 70 ? -4.109 12.516 -4.309 1 98.5 70 PHE B O 1
ATOM 1794 N N . PRO B 1 71 ? -4.348 14.75 -4.195 1 98.81 71 PRO B N 1
ATOM 1795 C CA . PRO B 1 71 ? -3.312 14.836 -3.164 1 98.81 71 PRO B CA 1
ATOM 1796 C C . PRO B 1 71 ? -3.734 14.188 -1.849 1 98.81 71 PRO B C 1
ATOM 1798 O O . PRO B 1 71 ? -4.914 13.875 -1.659 1 98.81 71 PRO B O 1
ATOM 1801 N N . LEU B 1 72 ? -2.826 13.836 -0.992 1 98.94 72 LEU B N 1
ATOM 1802 C CA . LEU B 1 72 ? -3.084 13.281 0.331 1 98.94 72 LEU B CA 1
ATOM 1803 C C . LEU B 1 72 ? -2.674 14.266 1.425 1 98.94 72 LEU B C 1
ATOM 1805 O O . LEU B 1 72 ? -1.498 14.617 1.541 1 98.94 72 LEU B O 1
ATOM 1809 N N . THR B 1 73 ? -3.641 14.711 2.232 1 98.94 73 THR B N 1
ATOM 1810 C CA . THR B 1 73 ? -3.387 15.664 3.305 1 98.94 73 THR B CA 1
ATOM 1811 C C . THR B 1 73 ? -3.779 15.078 4.656 1 98.94 73 THR B C 1
ATOM 1813 O O . THR B 1 73 ? -4.953 14.781 4.895 1 98.94 73 THR B O 1
ATOM 1816 N N . ILE B 1 74 ? -2.836 14.914 5.5 1 98.94 74 ILE B N 1
ATOM 1817 C CA . ILE B 1 74 ? -3.025 14.5 6.887 1 98.94 74 ILE B CA 1
ATOM 1818 C C . ILE B 1 74 ? -2.801 15.695 7.812 1 98.94 74 ILE B C 1
ATOM 1820 O O . ILE B 1 74 ? -1.696 16.234 7.871 1 98.94 74 ILE B O 1
ATOM 1824 N N . ALA B 1 75 ? -3.818 16.109 8.531 1 98.94 75 ALA B N 1
ATOM 1825 C CA . ALA B 1 75 ? -3.734 17.281 9.414 1 98.94 75 ALA B CA 1
ATOM 1826 C C . ALA B 1 75 ? -2.883 16.984 10.641 1 98.94 75 ALA B C 1
ATOM 1828 O O . ALA B 1 75 ? -2.199 15.953 10.695 1 98.94 75 ALA B O 1
ATOM 1829 N N . GLU B 1 76 ? -2.867 17.938 11.586 1 98.88 76 GLU B N 1
ATOM 1830 C CA . GLU B 1 76 ? -2.053 17.812 12.789 1 98.88 76 GLU B CA 1
ATOM 1831 C C . GLU B 1 76 ? -2.621 16.781 13.75 1 98.88 76 GLU B C 1
ATOM 1833 O O . GLU B 1 76 ? -3.84 16.594 13.828 1 98.88 76 GLU B O 1
ATOM 1838 N N . ASN B 1 77 ? -1.725 16.078 14.398 1 98.88 77 ASN B N 1
ATOM 1839 C CA . ASN B 1 77 ? -2.057 15.188 15.508 1 98.88 77 ASN B CA 1
ATOM 1840 C C . ASN B 1 77 ? -2.961 14.047 15.047 1 98.88 77 ASN B C 1
ATOM 1842 O O . ASN B 1 77 ? -3.912 13.688 15.742 1 98.88 77 ASN B O 1
ATOM 1846 N N . VAL B 1 78 ? -2.695 13.586 13.914 1 98.94 78 VAL B N 1
ATOM 1847 C CA . VAL B 1 78 ? -3.408 12.43 13.367 1 98.94 78 VAL B CA 1
ATOM 1848 C C . VAL B 1 78 ? -2.586 11.164 13.586 1 98.94 78 VAL B C 1
ATOM 1850 O O . VAL B 1 78 ? -1.355 11.195 13.492 1 98.94 78 VAL B O 1
ATOM 1853 N N . THR B 1 79 ? -3.238 10.047 13.82 1 98.94 79 THR B N 1
ATOM 1854 C CA . THR B 1 79 ? -2.615 8.734 13.914 1 98.94 79 THR B CA 1
ATOM 1855 C C . THR B 1 79 ? -3.041 7.852 12.75 1 98.94 79 THR B C 1
ATOM 1857 O O . THR B 1 79 ? -4.23 7.59 12.562 1 98.94 79 THR B O 1
ATOM 1860 N N . ILE B 1 80 ? -2.086 7.473 11.961 1 98.94 80 ILE B N 1
ATOM 1861 C CA . ILE B 1 80 ? -2.307 6.469 10.922 1 98.94 80 ILE B CA 1
ATOM 1862 C C . ILE B 1 80 ? -1.861 5.098 11.43 1 98.94 80 ILE B C 1
ATOM 1864 O O . ILE B 1 80 ? -0.663 4.816 11.492 1 98.94 80 ILE B O 1
ATOM 1868 N N . GLY B 1 81 ? -2.785 4.266 11.688 1 98.81 81 GLY B N 1
ATOM 1869 C CA . GLY B 1 81 ? -2.543 3.012 12.383 1 98.81 81 GLY B CA 1
ATOM 1870 C C . GLY B 1 81 ? -1.762 2.008 11.555 1 98.81 81 GLY B C 1
ATOM 1871 O O . GLY B 1 81 ? -1.588 2.191 10.352 1 98.81 81 GLY B O 1
ATOM 1872 N N . HIS B 1 82 ? -1.335 0.894 12.273 1 98.81 82 HIS B N 1
ATOM 1873 C CA . HIS B 1 82 ? -0.519 -0.153 11.672 1 98.81 82 HIS B CA 1
ATOM 1874 C C . HIS B 1 82 ? -1.187 -0.721 10.422 1 98.81 82 HIS B C 1
ATOM 1876 O O . HIS B 1 82 ? -2.377 -1.042 10.445 1 98.81 82 HIS B O 1
ATOM 1882 N N . GLN B 1 83 ? -0.383 -0.728 9.281 1 98.75 83 GLN B N 1
ATOM 1883 C CA . GLN B 1 83 ? -0.775 -1.396 8.039 1 98.75 83 GLN B CA 1
ATOM 1884 C C . GLN B 1 83 ? -1.998 -0.728 7.418 1 98.75 83 GLN B C 1
ATOM 1886 O O . GLN B 1 83 ? -2.682 -1.326 6.586 1 98.75 83 GLN B O 1
ATOM 1891 N N . ALA B 1 84 ? -2.355 0.512 7.906 1 98.88 84 ALA B N 1
ATOM 1892 C CA . ALA B 1 84 ? -3.393 1.269 7.211 1 98.88 84 ALA B CA 1
ATOM 1893 C C . ALA B 1 84 ? -2.934 1.673 5.812 1 98.88 84 ALA B C 1
ATOM 1895 O O . ALA B 1 84 ? -1.731 1.729 5.539 1 98.88 84 ALA B O 1
ATOM 1896 N N . MET B 1 85 ? -3.883 1.895 4.922 1 98.88 85 MET B N 1
ATOM 1897 C CA . MET B 1 85 ? -3.604 2.322 3.557 1 98.88 85 MET B CA 1
ATOM 1898 C C . MET B 1 85 ? -4.387 3.584 3.211 1 98.88 85 MET B C 1
ATOM 1900 O O . MET B 1 85 ? -5.617 3.59 3.264 1 98.88 85 MET B O 1
ATOM 1904 N N . LEU B 1 86 ? -3.752 4.688 2.924 1 98.94 86 LEU B N 1
ATOM 1905 C CA . LEU B 1 86 ? -4.371 5.934 2.482 1 98.94 86 LEU B CA 1
ATOM 1906 C C . LEU B 1 86 ? -4.07 6.199 1.011 1 98.94 86 LEU B C 1
ATOM 1908 O O . LEU B 1 86 ? -2.912 6.176 0.594 1 98.94 86 LEU B O 1
ATOM 1912 N N . HIS B 1 87 ? -5.062 6.426 0.247 1 98.69 87 HIS B N 1
ATOM 1913 C CA . HIS B 1 87 ? -4.957 6.703 -1.182 1 98.69 87 HIS B CA 1
ATOM 1914 C C . HIS B 1 87 ? -5.594 8.047 -1.531 1 98.69 87 HIS B C 1
ATOM 1916 O O . HIS B 1 87 ? -6.805 8.125 -1.737 1 98.69 87 HIS B O 1
ATOM 1922 N N . GLY B 1 88 ? -4.926 9.141 -1.727 1 98.69 88 GLY B N 1
ATOM 1923 C CA . GLY B 1 88 ? -5.348 10.469 -2.127 1 98.69 88 GLY B CA 1
ATOM 1924 C C . GLY B 1 88 ? -6.57 10.961 -1.37 1 98.69 88 GLY B C 1
ATOM 1925 O O . GLY B 1 88 ? -7.625 11.18 -1.964 1 98.69 88 GLY B O 1
ATOM 1926 N N . CYS B 1 89 ? -6.434 11.195 -0.108 1 98.88 89 CYS B N 1
ATOM 1927 C CA . CYS B 1 89 ? -7.559 11.586 0.733 1 98.88 89 CYS B CA 1
ATOM 1928 C C . CYS B 1 89 ? -7.152 12.68 1.716 1 98.88 89 CYS B C 1
ATOM 1930 O O . CYS B 1 89 ? -6.02 13.164 1.678 1 98.88 89 CYS B O 1
ATOM 1932 N N . THR B 1 90 ? -8.164 13.148 2.506 1 98.94 90 THR B N 1
ATOM 1933 C CA . THR B 1 90 ? -7.945 14.164 3.531 1 98.94 90 THR B CA 1
ATOM 1934 C C . THR B 1 90 ? -8.359 13.641 4.902 1 98.94 90 THR B C 1
ATOM 1936 O O . THR B 1 90 ? -9.469 13.141 5.07 1 98.94 90 THR B O 1
ATOM 1939 N N . ILE B 1 91 ? -7.465 13.703 5.836 1 98.94 91 ILE B N 1
ATOM 1940 C CA . ILE B 1 91 ? -7.738 13.305 7.211 1 98.94 91 ILE B CA 1
ATOM 1941 C C . ILE B 1 91 ? -7.703 14.523 8.125 1 98.94 91 ILE B C 1
ATOM 1943 O O . ILE B 1 91 ? -6.68 15.211 8.211 1 98.94 91 ILE B O 1
ATOM 1947 N N . GLY B 1 92 ? -8.766 14.75 8.867 1 98.94 92 GLY B N 1
ATOM 1948 C CA . GLY B 1 92 ? -8.875 15.914 9.727 1 98.94 92 GLY B CA 1
ATOM 1949 C C . GLY B 1 92 ? -8.078 15.789 11.016 1 98.94 92 GLY B C 1
ATOM 1950 O O . GLY B 1 92 ? -7.773 14.68 11.453 1 98.94 92 GLY B O 1
ATOM 1951 N N . GLU B 1 93 ? -7.883 16.969 11.633 1 98.88 93 GLU B N 1
ATOM 1952 C CA . GLU B 1 93 ? -7.047 17.094 12.82 1 98.88 93 GLU B CA 1
ATOM 1953 C C . GLU B 1 93 ? -7.539 16.188 13.945 1 98.88 93 GLU B C 1
ATOM 1955 O O . GLU B 1 93 ? -8.742 16.125 14.211 1 98.88 93 GLU B O 1
ATOM 1960 N N . GLY B 1 94 ? -6.605 15.508 14.5 1 98.88 94 GLY B N 1
ATOM 1961 C CA . GLY B 1 94 ? -6.898 14.758 15.711 1 98.88 94 GLY B CA 1
ATOM 1962 C C . GLY B 1 94 ? -7.539 13.406 15.445 1 98.88 94 GLY B C 1
ATOM 1963 O O . GLY B 1 94 ? -7.875 12.68 16.375 1 98.88 94 GLY B O 1
ATOM 1964 N N . SER B 1 95 ? -7.715 13.031 14.234 1 98.94 95 SER B N 1
ATOM 1965 C CA . SER B 1 95 ? -8.367 11.773 13.891 1 98.94 95 SER B CA 1
ATOM 1966 C C . SER B 1 95 ? -7.395 10.609 13.961 1 98.94 95 SER B C 1
ATOM 1968 O O . SER B 1 95 ? -6.18 10.805 13.969 1 98.94 95 SER B O 1
ATOM 1970 N N . LEU B 1 96 ? -7.957 9.438 14.086 1 98.94 96 LEU B N 1
ATOM 1971 C CA . LEU B 1 96 ? -7.219 8.18 14.086 1 98.94 96 LEU B CA 1
ATOM 1972 C C . LEU B 1 96 ? -7.77 7.223 13.031 1 98.94 96 LEU B C 1
ATOM 1974 O O . LEU B 1 96 ? -8.969 6.934 13.016 1 98.94 96 LEU B O 1
ATOM 1978 N N . VAL B 1 97 ? -6.891 6.867 12.125 1 98.94 97 VAL B N 1
ATOM 1979 C CA . VAL B 1 97 ? -7.223 5.812 11.172 1 98.94 97 VAL B CA 1
ATOM 1980 C C . VAL B 1 97 ? -6.766 4.461 11.711 1 98.94 97 VAL B C 1
ATOM 1982 O O . VAL B 1 97 ? -5.566 4.227 11.883 1 98.94 97 VAL B O 1
ATOM 1985 N N . GLY B 1 98 ? -7.648 3.582 11.875 1 98.75 98 GLY B N 1
ATOM 1986 C CA . GLY B 1 98 ? -7.398 2.344 12.594 1 98.75 98 GLY B CA 1
ATOM 1987 C C . GLY B 1 98 ? -6.57 1.352 11.797 1 98.75 98 GLY B C 1
ATOM 1988 O O . GLY B 1 98 ? -6.312 1.561 10.609 1 98.75 98 GLY B O 1
ATOM 1989 N N . ILE B 1 99 ? -6.152 0.258 12.516 1 98.69 99 ILE B N 1
ATOM 1990 C CA . ILE B 1 99 ? -5.301 -0.798 11.977 1 98.69 99 ILE B CA 1
ATOM 1991 C C . ILE B 1 99 ? -5.93 -1.376 10.711 1 98.69 99 ILE B C 1
ATOM 1993 O O . ILE B 1 99 ? -7.121 -1.693 10.695 1 98.69 99 ILE B O 1
ATOM 1997 N N . GLN B 1 100 ? -5.164 -1.346 9.594 1 98.69 100 GLN B N 1
ATOM 1998 C CA . GLN B 1 100 ? -5.512 -2.006 8.344 1 98.69 100 GLN B CA 1
ATOM 1999 C C . GLN B 1 100 ? -6.742 -1.366 7.707 1 98.69 100 GLN B C 1
ATOM 2001 O O . GLN B 1 100 ? -7.367 -1.953 6.82 1 98.69 100 GLN B O 1
ATOM 2006 N N . ALA B 1 101 ? -7.152 -0.192 8.172 1 98.81 101 ALA B N 1
ATOM 2007 C CA . ALA B 1 101 ? -8.203 0.533 7.461 1 98.81 101 ALA B CA 1
ATOM 2008 C C . ALA B 1 101 ? -7.703 1.033 6.105 1 98.81 101 ALA B C 1
ATOM 2010 O O . ALA B 1 101 ? -6.504 1.239 5.918 1 98.81 101 ALA B O 1
ATOM 2011 N N . VAL B 1 102 ? -8.625 1.208 5.148 1 98.75 102 VAL B N 1
ATOM 2012 C CA . VAL B 1 102 ? -8.352 1.719 3.811 1 98.75 102 VAL B CA 1
ATOM 2013 C C . VAL B 1 102 ? -9.18 2.973 3.555 1 98.75 102 VAL B C 1
ATOM 2015 O O . VAL B 1 102 ? -10.406 2.963 3.732 1 98.75 102 VAL B O 1
ATOM 2018 N N . VAL B 1 103 ? -8.539 4.09 3.188 1 98.88 103 VAL B N 1
ATOM 2019 C CA . VAL B 1 103 ? -9.227 5.312 2.789 1 98.88 103 VAL B CA 1
ATOM 2020 C C . VAL B 1 103 ? -8.867 5.664 1.347 1 98.88 103 VAL B C 1
ATOM 2022 O O . VAL B 1 103 ? -7.703 5.93 1.039 1 98.88 103 VAL B O 1
ATOM 2025 N N . LEU B 1 104 ? -9.906 5.738 0.46 1 98.5 104 LEU B N 1
ATOM 2026 C CA . LEU B 1 104 ? -9.664 5.812 -0.977 1 98.5 104 LEU B CA 1
ATOM 2027 C C . LEU B 1 104 ? -9.719 7.258 -1.461 1 98.5 104 LEU B C 1
ATOM 2029 O O . LEU B 1 104 ? -9.961 8.172 -0.67 1 98.5 104 LEU B O 1
ATOM 2033 N N . ASN B 1 105 ? -9.586 7.438 -2.729 1 98.56 105 ASN B N 1
ATOM 2034 C CA . ASN B 1 105 ? -9.391 8.742 -3.361 1 98.56 105 ASN B CA 1
ATOM 2035 C C . ASN B 1 105 ? -10.57 9.672 -3.096 1 98.56 105 ASN B C 1
ATOM 2037 O O . ASN B 1 105 ? -11.727 9.266 -3.232 1 98.56 105 ASN B O 1
ATOM 2041 N N . GLY B 1 106 ? -10.18 10.922 -2.738 1 98.75 106 GLY B N 1
ATOM 2042 C CA . GLY B 1 106 ? -11.188 11.961 -2.635 1 98.75 106 GLY B CA 1
ATOM 2043 C C . GLY B 1 106 ? -11.969 11.906 -1.337 1 98.75 106 GLY B C 1
ATOM 2044 O O . GLY B 1 106 ? -12.766 12.805 -1.046 1 98.75 106 GLY B O 1
ATOM 2045 N N . ALA B 1 107 ? -11.781 10.891 -0.579 1 98.88 107 ALA B N 1
ATOM 2046 C CA . ALA B 1 107 ? -12.477 10.805 0.705 1 98.88 107 ALA B CA 1
ATOM 2047 C C . ALA B 1 107 ? -12.016 11.906 1.652 1 98.88 107 ALA B C 1
ATOM 2049 O O . ALA B 1 107 ? -10.859 12.328 1.605 1 98.88 107 ALA B O 1
ATOM 2050 N N . VAL B 1 108 ? -12.914 12.367 2.502 1 98.94 108 VAL B N 1
ATOM 2051 C CA . VAL B 1 108 ? -12.633 13.398 3.498 1 98.94 108 VAL B CA 1
ATOM 2052 C C . VAL B 1 108 ? -13.094 12.922 4.875 1 98.94 108 VAL B C 1
ATOM 2054 O O . VAL B 1 108 ? -14.289 12.719 5.102 1 98.94 108 VAL B O 1
ATOM 2057 N N . ILE B 1 109 ? -12.195 12.688 5.766 1 98.94 109 ILE B N 1
ATOM 2058 C CA . ILE B 1 109 ? -12.477 12.359 7.156 1 98.94 109 ILE B CA 1
ATOM 2059 C C . ILE B 1 109 ? -12.438 13.625 8.008 1 98.94 109 ILE B C 1
ATOM 2061 O O . ILE B 1 109 ? -11.43 14.344 8.008 1 98.94 109 ILE B O 1
ATOM 2065 N N . GLY B 1 110 ? -13.453 13.953 8.734 1 98.88 110 GLY B N 1
ATOM 2066 C CA . GLY B 1 110 ? -13.508 15.141 9.586 1 98.88 110 GLY B CA 1
ATOM 2067 C C . GLY B 1 110 ? -12.508 15.094 10.727 1 98.88 110 GLY B C 1
ATOM 2068 O O . GLY B 1 110 ? -11.695 14.172 10.812 1 98.88 110 GLY B O 1
ATOM 2069 N N . ARG B 1 111 ? -12.586 16.172 11.609 1 98.88 111 ARG B N 1
ATOM 2070 C CA . ARG B 1 111 ? -11.734 16.25 12.797 1 98.88 111 ARG B CA 1
ATOM 2071 C C . ARG B 1 111 ? -12.219 15.297 13.883 1 98.88 111 ARG B C 1
ATOM 2073 O O . ARG B 1 111 ? -13.414 15.039 14.008 1 98.88 111 ARG B O 1
ATOM 2080 N N . ASN B 1 112 ? -11.305 14.812 14.617 1 98.88 112 ASN B N 1
ATOM 2081 C CA . ASN B 1 112 ? -11.602 14 15.789 1 98.88 112 ASN B CA 1
ATOM 2082 C C . ASN B 1 112 ? -12.461 12.789 15.43 1 98.88 112 ASN B C 1
ATOM 2084 O O . ASN B 1 112 ? -13.438 12.492 16.109 1 98.88 112 ASN B O 1
ATOM 2088 N N . CYS B 1 113 ? -12.102 12.141 14.336 1 98.94 113 CYS B N 1
ATOM 2089 C CA . CYS B 1 113 ? -12.797 10.93 13.922 1 98.94 113 CYS B CA 1
ATOM 2090 C C . CYS B 1 113 ? -11.969 9.695 14.242 1 98.94 113 CYS B C 1
ATOM 2092 O O . CYS B 1 113 ? -10.742 9.773 14.344 1 98.94 113 CYS B O 1
ATOM 2094 N N . LEU B 1 114 ? -12.641 8.641 14.461 1 98.94 114 LEU B N 1
ATOM 2095 C CA . LEU B 1 114 ? -12.039 7.309 14.539 1 98.94 114 LEU B CA 1
ATOM 2096 C C . LEU B 1 114 ? -12.531 6.426 13.398 1 98.94 114 LEU B C 1
ATOM 2098 O O . LEU B 1 114 ? -13.711 6.055 13.359 1 98.94 114 LEU B O 1
ATOM 2102 N N . VAL B 1 115 ? -11.672 6.207 12.477 1 98.94 115 VAL B N 1
ATOM 2103 C CA . VAL B 1 115 ? -11.938 5.18 11.469 1 98.94 115 VAL B CA 1
ATOM 2104 C C . VAL B 1 115 ? -11.531 3.812 12.008 1 98.94 115 VAL B C 1
ATOM 2106 O O . VAL B 1 115 ? -10.344 3.561 12.25 1 98.94 115 VAL B O 1
ATOM 2109 N N . GLY B 1 116 ? -12.438 2.975 12.156 1 98.75 116 GLY B N 1
ATOM 2110 C CA . GLY B 1 116 ? -12.18 1.709 12.828 1 98.75 116 GLY B CA 1
ATOM 2111 C C . GLY B 1 116 ? -11.273 0.788 12.039 1 98.75 116 GLY B C 1
ATOM 2112 O O . GLY B 1 116 ? -11.078 0.976 10.828 1 98.75 116 GLY B O 1
ATOM 2113 N N . ALA B 1 117 ? -10.711 -0.22 12.781 1 98.5 117 ALA B N 1
ATOM 2114 C CA . ALA B 1 117 ? -9.828 -1.206 12.156 1 98.5 117 ALA B CA 1
ATOM 2115 C C . ALA B 1 117 ? -10.539 -1.921 11.008 1 98.5 117 ALA B C 1
ATOM 2117 O O . ALA B 1 117 ? -11.711 -2.283 11.125 1 98.5 117 ALA B O 1
ATOM 2118 N N . GLY B 1 118 ? -9.797 -2.006 9.898 1 98 118 GLY B N 1
ATOM 2119 C CA . GLY B 1 118 ? -10.281 -2.775 8.766 1 98 118 GLY B CA 1
ATOM 2120 C C . GLY B 1 118 ? -11.367 -2.062 7.984 1 98 118 GLY B C 1
ATOM 2121 O O . GLY B 1 118 ? -11.875 -2.594 6.992 1 98 118 GLY B O 1
ATOM 2122 N N . ALA B 1 119 ? -11.797 -0.891 8.406 1 98.5 119 ALA B N 1
ATOM 2123 C CA . ALA B 1 119 ? -12.828 -0.155 7.672 1 98.5 119 ALA B CA 1
ATOM 2124 C C . ALA B 1 119 ? -12.344 0.216 6.273 1 98.5 119 ALA B C 1
ATOM 2126 O O . ALA B 1 119 ? -11.148 0.435 6.062 1 98.5 119 ALA B O 1
ATOM 2127 N N . VAL B 1 120 ? -13.289 0.303 5.301 1 98.5 120 VAL B N 1
ATOM 2128 C CA . VAL B 1 120 ? -12.984 0.721 3.936 1 98.5 120 VAL B CA 1
ATOM 2129 C C . VAL B 1 120 ? -13.812 1.948 3.57 1 98.5 120 VAL B C 1
ATOM 2131 O O . VAL B 1 120 ? -15.023 1.842 3.342 1 98.5 120 VAL B O 1
ATOM 2134 N N . VAL B 1 121 ? -13.164 3.076 3.533 1 98.69 121 VAL B N 1
ATOM 2135 C CA . VAL B 1 121 ? -13.797 4.32 3.105 1 98.69 121 VAL B CA 1
ATOM 2136 C C . VAL B 1 121 ? -13.68 4.461 1.589 1 98.69 121 VAL B C 1
ATOM 2138 O O . VAL B 1 121 ? -12.586 4.625 1.055 1 98.69 121 VAL B O 1
ATOM 2141 N N . THR B 1 122 ? -14.82 4.488 0.949 1 97.31 122 THR B N 1
ATOM 2142 C CA . THR B 1 122 ? -14.828 4.453 -0.509 1 97.31 122 THR B CA 1
ATOM 2143 C C . THR B 1 122 ? -14.562 5.84 -1.089 1 97.31 122 THR B C 1
ATOM 2145 O O . THR B 1 122 ? -14.57 6.832 -0.359 1 97.31 122 THR B O 1
ATOM 2148 N N . GLU B 1 123 ? -14.344 5.852 -2.361 1 97.62 123 GLU B N 1
ATOM 2149 C CA . GLU B 1 123 ? -13.922 7.062 -3.059 1 97.62 123 GLU B CA 1
ATOM 2150 C C . GLU B 1 123 ? -14.93 8.188 -2.867 1 97.62 123 GLU B C 1
ATOM 2152 O O . GLU B 1 123 ? -16.141 7.977 -2.996 1 97.62 123 GLU B O 1
ATOM 2157 N N . GLY B 1 124 ? -14.422 9.344 -2.51 1 98.44 124 GLY B N 1
ATOM 2158 C CA . GLY B 1 124 ? -15.211 10.57 -2.506 1 98.44 124 GLY B CA 1
ATOM 2159 C C . GLY B 1 124 ? -16.109 10.703 -1.286 1 98.44 124 GLY B C 1
ATOM 2160 O O . GLY B 1 124 ? -16.781 11.719 -1.108 1 98.44 124 GLY B O 1
ATOM 2161 N N . LYS B 1 125 ? -16.156 9.727 -0.412 1 98.5 125 LYS B N 1
ATOM 2162 C CA . LYS B 1 125 ? -17.016 9.773 0.763 1 98.5 125 LYS B CA 1
ATOM 2163 C C . LYS B 1 125 ? -16.516 10.797 1.777 1 98.5 125 LYS B C 1
ATOM 2165 O O . LYS B 1 125 ? -15.312 10.883 2.041 1 98.5 125 LYS B O 1
ATOM 2170 N N . ALA B 1 126 ? -17.438 11.539 2.369 1 98.81 126 ALA B N 1
ATOM 2171 C CA . ALA B 1 126 ? -17.109 12.531 3.391 1 98.81 126 ALA B CA 1
ATOM 2172 C C . ALA B 1 126 ? -17.797 12.211 4.711 1 98.81 126 ALA B C 1
ATOM 2174 O O . ALA B 1 126 ? -18.969 11.828 4.73 1 98.81 126 ALA B O 1
ATOM 2175 N N . PHE B 1 127 ? -17.094 12.398 5.797 1 98.88 127 PHE B N 1
ATOM 2176 C CA . PHE B 1 127 ? -17.625 12.141 7.133 1 98.88 127 PHE B CA 1
ATOM 2177 C C . PHE B 1 127 ? -17.469 13.375 8.016 1 98.88 127 PHE B C 1
ATOM 2179 O O . PHE B 1 127 ? -16.438 14.055 7.977 1 98.88 127 PHE B O 1
ATOM 2186 N N . PRO B 1 128 ? -18.469 13.68 8.836 1 98.75 128 PRO B N 1
ATOM 2187 C CA . PRO B 1 128 ? -18.391 14.859 9.711 1 98.75 128 PRO B CA 1
ATOM 2188 C C . PRO B 1 128 ? -17.438 14.664 10.891 1 98.75 128 PRO B C 1
ATOM 2190 O O . PRO B 1 128 ? -17 13.539 11.148 1 98.75 128 PRO B O 1
ATOM 2193 N N . ASP B 1 129 ? -17.234 15.797 11.57 1 98.81 129 ASP B N 1
ATOM 2194 C CA . ASP B 1 129 ? -16.375 15.773 12.758 1 98.81 129 ASP B CA 1
ATOM 2195 C C . ASP B 1 129 ? -16.938 14.828 13.82 1 98.81 129 ASP B C 1
ATOM 2197 O O . ASP B 1 129 ? -18.141 14.547 13.836 1 98.81 129 ASP B O 1
ATOM 2201 N N . ASN B 1 130 ? -16.047 14.25 14.594 1 98.88 130 ASN B N 1
ATOM 2202 C CA . ASN B 1 130 ? -16.359 13.508 15.812 1 98.88 130 ASN B CA 1
ATOM 2203 C C . ASN B 1 130 ? -17.125 12.227 15.492 1 98.88 130 ASN B C 1
ATOM 2205 O O . ASN B 1 130 ? -18.047 11.852 16.234 1 98.88 130 ASN B O 1
ATOM 2209 N N . SER B 1 131 ? -16.797 11.578 14.398 1 98.88 131 SER B N 1
ATOM 2210 C CA . SER B 1 131 ? -17.516 10.383 13.961 1 98.88 131 SER B CA 1
ATOM 2211 C C . SER B 1 131 ? -16.734 9.117 14.297 1 98.88 131 SER B C 1
ATOM 2213 O O . SER B 1 131 ? -15.516 9.07 14.164 1 98.88 131 SER B O 1
ATOM 2215 N N . LEU B 1 132 ? -17.438 8.141 14.75 1 98.88 132 LEU B N 1
ATOM 2216 C CA . LEU B 1 132 ? -16.953 6.766 14.672 1 98.88 132 LEU B CA 1
ATOM 2217 C C . LEU B 1 132 ? -17.375 6.125 13.352 1 98.88 132 LEU B C 1
ATOM 2219 O O . LEU B 1 132 ? -18.562 6.012 13.062 1 98.88 132 LEU B O 1
ATOM 2223 N N . ILE B 1 133 ? -16.406 5.734 12.609 1 98.88 133 ILE B N 1
ATOM 2224 C CA . ILE B 1 133 ? -16.625 5.238 11.25 1 98.88 133 ILE B CA 1
ATOM 2225 C C . ILE B 1 133 ? -16.234 3.77 11.164 1 98.88 133 ILE B C 1
ATOM 2227 O O . ILE B 1 133 ? -15.062 3.426 11.391 1 98.88 133 ILE B O 1
ATOM 2231 N N . LEU B 1 134 ? -17.156 2.885 10.82 1 98.62 134 LEU B N 1
ATOM 2232 C CA . LEU B 1 134 ? -16.891 1.45 10.828 1 98.62 134 LEU B CA 1
ATOM 2233 C C . LEU B 1 134 ? -17.438 0.795 9.562 1 98.62 134 LEU B C 1
ATOM 2235 O O . LEU B 1 134 ? -18.328 1.349 8.906 1 98.62 134 LEU B O 1
ATOM 2239 N N . GLY B 1 135 ? -16.781 -0.289 9.211 1 97.31 135 GLY B N 1
ATOM 2240 C CA . GLY B 1 135 ? -17.391 -1.156 8.219 1 97.31 135 GLY B CA 1
ATOM 2241 C C . GLY B 1 135 ? -16.75 -1.032 6.844 1 97.31 135 GLY B C 1
ATOM 2242 O O . GLY B 1 135 ? -15.859 -0.211 6.645 1 97.31 135 GLY B O 1
ATOM 2243 N N . ALA B 1 136 ? -17.266 -1.935 5.848 1 95.88 136 ALA B N 1
ATOM 2244 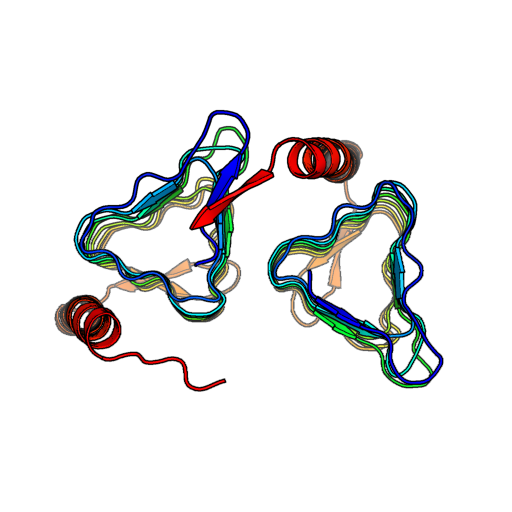C CA . ALA B 1 136 ? -16.859 -2.012 4.449 1 95.88 136 ALA B CA 1
ATOM 2245 C C . ALA B 1 136 ? -18.047 -2.305 3.543 1 95.88 136 ALA B C 1
ATOM 2247 O O . ALA B 1 136 ? -18.5 -3.449 3.443 1 95.88 136 ALA B O 1
ATOM 2248 N N . PRO B 1 137 ? -18.625 -1.284 3.066 1 95.88 137 PRO B N 1
ATOM 2249 C CA . PRO B 1 137 ? -18.188 0.11 3.061 1 95.88 137 PRO B CA 1
ATOM 2250 C C . PRO B 1 137 ? -18.422 0.812 4.395 1 95.88 137 PRO B C 1
ATOM 2252 O O . PRO B 1 137 ? -19.359 0.483 5.113 1 95.88 137 PRO B O 1
ATOM 2255 N N . ALA B 1 138 ? -17.547 1.697 4.66 1 98.19 138 ALA B N 1
ATOM 2256 C CA . ALA B 1 138 ? -17.547 2.348 5.965 1 98.19 138 ALA B CA 1
ATOM 2257 C C . ALA B 1 138 ? -18.719 3.324 6.086 1 98.19 138 ALA B C 1
ATOM 2259 O O . ALA B 1 138 ? -19.078 3.994 5.117 1 98.19 138 ALA B O 1
ATOM 2260 N N . LYS B 1 139 ? -19.25 3.459 7.32 1 98.44 139 LYS B N 1
ATOM 2261 C CA . LYS B 1 139 ? -20.297 4.41 7.664 1 98.44 139 LYS B CA 1
ATOM 2262 C C . LYS B 1 139 ? -20.109 4.957 9.078 1 98.44 139 LYS B C 1
ATOM 2264 O O . LYS B 1 139 ? -19.391 4.367 9.883 1 98.44 139 LYS B O 1
ATOM 2269 N N . VAL B 1 140 ? -20.828 6.129 9.312 1 98.69 140 VAL B N 1
ATOM 2270 C CA . VAL B 1 140 ? -20.875 6.637 10.68 1 98.69 140 VAL B CA 1
ATOM 2271 C C . VAL B 1 140 ? -21.781 5.746 11.531 1 98.69 140 VAL B C 1
ATOM 2273 O O . VAL B 1 140 ? -22.922 5.469 11.148 1 98.69 140 VAL B O 1
ATOM 2276 N N . VAL B 1 141 ? -21.219 5.32 12.664 1 98.44 141 VAL B N 1
ATOM 2277 C CA . VAL B 1 141 ? -22.047 4.473 13.508 1 98.44 141 VAL B CA 1
ATOM 2278 C C . VAL B 1 141 ? -22.5 5.258 14.734 1 98.44 141 VAL B C 1
ATOM 2280 O O . VAL B 1 141 ? -23.531 4.938 15.336 1 98.44 141 VAL B O 1
ATOM 2283 N N . ARG B 1 142 ? -21.797 6.176 15.188 1 98.19 142 ARG B N 1
ATOM 2284 C CA . ARG B 1 142 ? -22.156 7.102 16.266 1 98.19 142 ARG B CA 1
ATOM 2285 C C . ARG B 1 142 ? -21.156 8.258 16.344 1 98.19 142 ARG B C 1
ATOM 2287 O O . ARG B 1 142 ? -20.109 8.227 15.688 1 98.19 142 ARG B O 1
ATOM 2294 N N . GLU B 1 143 ? -21.531 9.195 17.156 1 98.44 143 GLU B N 1
ATOM 2295 C CA . GLU B 1 143 ? -20.578 10.258 17.516 1 98.44 143 GLU B CA 1
ATOM 2296 C C . GLU B 1 143 ? -19.656 9.812 18.641 1 98.44 143 GLU B C 1
ATOM 2298 O O . GLU B 1 143 ? -20.062 9.086 19.547 1 98.44 143 GLU B O 1
ATOM 2303 N N . LEU B 1 144 ? -18.484 10.305 18.562 1 98.62 144 LEU B N 1
ATOM 2304 C CA . LEU B 1 144 ? -17.531 10.031 19.641 1 98.62 144 LEU B CA 1
ATOM 2305 C C . LEU B 1 144 ? -17.812 10.914 20.859 1 98.62 144 LEU B C 1
ATOM 2307 O O . LEU B 1 144 ? -18.203 12.07 20.703 1 98.62 144 LEU B O 1
ATOM 2311 N N . SER B 1 145 ? -17.609 10.352 21.984 1 98.38 145 SER B N 1
ATOM 2312 C CA . SER B 1 145 ? -17.719 11.125 23.219 1 98.38 145 SER B CA 1
ATOM 2313 C C . SER B 1 145 ? -16.484 12 23.422 1 98.38 145 SER B C 1
ATOM 2315 O O . SER B 1 145 ? -15.477 11.836 22.734 1 98.38 145 SER B O 1
ATOM 2317 N N . ALA B 1 146 ? -16.625 12.922 24.375 1 98.06 146 ALA B N 1
ATOM 2318 C CA . ALA B 1 146 ? -15.477 13.758 24.734 1 98.06 146 ALA B CA 1
ATOM 2319 C C . ALA B 1 146 ? -14.312 12.906 25.234 1 98.06 146 ALA B C 1
ATOM 2321 O O . ALA B 1 146 ? -13.148 13.227 24.984 1 98.06 146 ALA B O 1
ATOM 2322 N N . GLU B 1 147 ? -14.664 11.891 25.969 1 98.19 147 GLU B N 1
ATOM 2323 C CA . GLU B 1 147 ? -13.641 10.977 26.469 1 98.19 147 GLU B CA 1
ATOM 2324 C C . GLU B 1 147 ? -12.953 10.242 25.328 1 98.19 147 GLU B C 1
ATOM 2326 O O . GLU B 1 147 ? -11.734 10.062 25.344 1 98.19 147 GLU B O 1
ATOM 2331 N N . ASP B 1 148 ? -13.711 9.789 24.391 1 97.94 148 ASP B N 1
ATOM 2332 C CA . ASP B 1 148 ? -13.148 9.172 23.203 1 97.94 148 ASP B CA 1
ATOM 2333 C C . ASP B 1 148 ? -12.148 10.102 22.516 1 97.94 148 ASP B C 1
ATOM 2335 O O . ASP B 1 148 ? -11.031 9.695 22.188 1 97.94 148 ASP B O 1
ATOM 2339 N N . ILE B 1 149 ? -12.484 11.258 22.359 1 98.56 149 ILE B N 1
ATOM 2340 C CA . ILE B 1 149 ? -11.695 12.258 21.641 1 98.56 149 ILE B CA 1
ATOM 2341 C C . ILE B 1 149 ? -10.406 12.539 22.422 1 98.56 149 ILE B C 1
ATOM 2343 O O . ILE B 1 149 ? -9.336 12.68 21.828 1 98.56 149 ILE B O 1
ATOM 2347 N N . ALA B 1 150 ? -10.531 12.648 23.672 1 98.38 150 ALA B N 1
ATOM 2348 C CA . ALA B 1 150 ? -9.359 12.859 24.5 1 98.38 150 ALA B CA 1
ATOM 2349 C C . ALA B 1 150 ? -8.359 11.719 24.344 1 98.38 150 ALA B C 1
ATOM 2351 O O . ALA B 1 150 ? -7.145 11.938 24.359 1 98.38 150 ALA B O 1
ATOM 2352 N N . ARG B 1 151 ? -8.828 10.539 24.266 1 98.19 151 ARG B N 1
ATOM 2353 C CA . ARG B 1 151 ? -7.973 9.375 24.078 1 98.19 151 ARG B CA 1
ATOM 2354 C C . ARG B 1 151 ? -7.234 9.445 22.75 1 98.19 151 ARG B C 1
ATOM 2356 O O . ARG B 1 151 ? -6.062 9.07 22.656 1 98.19 151 ARG B O 1
ATOM 2363 N N . LEU B 1 152 ? -7.926 9.875 21.75 1 98.31 152 LEU B N 1
ATOM 2364 C CA . LEU B 1 152 ? -7.277 10.047 20.453 1 98.31 152 LEU B CA 1
ATOM 2365 C C . LEU B 1 152 ? -6.125 11.039 20.547 1 98.31 152 LEU B C 1
ATOM 2367 O O . LEU B 1 152 ? -5.035 10.789 20.031 1 98.31 152 LEU B O 1
ATOM 2371 N N . ARG B 1 153 ? -6.379 12.133 21.172 1 97.81 153 ARG B N 1
ATOM 2372 C CA . ARG B 1 153 ? -5.367 13.172 21.344 1 97.81 153 ARG B CA 1
ATOM 2373 C C . ARG B 1 153 ? -4.168 12.641 22.125 1 97.81 153 ARG B C 1
ATOM 2375 O O . ARG B 1 153 ? -3.021 12.961 21.812 1 97.81 153 ARG B O 1
ATOM 2382 N N . THR B 1 154 ? -4.473 11.875 23.094 1 98.06 154 THR B N 1
ATOM 2383 C CA . THR B 1 154 ? -3.414 11.297 23.922 1 98.06 154 THR B CA 1
ATOM 2384 C C . THR B 1 154 ? -2.551 10.344 23.094 1 98.06 154 THR B C 1
ATOM 2386 O O . THR B 1 154 ? -1.329 10.305 23.25 1 98.06 154 THR B O 1
ATOM 2389 N N . ASN B 1 155 ? -3.178 9.539 22.297 1 97.44 155 ASN B N 1
ATOM 2390 C CA . ASN B 1 155 ? -2.436 8.641 21.406 1 97.44 155 ASN B CA 1
ATOM 2391 C C . ASN B 1 155 ? -1.434 9.398 20.547 1 97.44 155 ASN B C 1
ATOM 2393 O O . ASN B 1 155 ? -0.266 9.016 20.469 1 97.44 155 ASN B O 1
ATOM 2397 N N . ALA B 1 156 ? -1.864 10.438 19.906 1 98 156 ALA B N 1
ATOM 2398 C CA . ALA B 1 156 ? -0.994 11.25 19.062 1 98 156 ALA B CA 1
ATOM 2399 C C . ALA B 1 156 ? 0.147 11.859 19.859 1 98 156 ALA B C 1
ATOM 2401 O O . ALA B 1 156 ? 1.299 11.852 19.422 1 98 156 ALA B O 1
ATOM 2402 N N . LYS B 1 157 ? -0.196 12.352 21.016 1 98.06 157 LYS B N 1
ATOM 2403 C CA . LYS B 1 157 ? 0.819 12.945 21.875 1 98.06 157 LYS B CA 1
ATOM 2404 C C . LYS B 1 157 ? 1.87 11.914 22.281 1 98.06 157 LYS B C 1
ATOM 2406 O O . LYS B 1 157 ? 3.062 12.227 22.328 1 98.06 157 LYS B O 1
ATOM 2411 N N . THR B 1 158 ? 1.436 10.734 22.625 1 98.44 158 THR B N 1
ATOM 2412 C CA . THR B 1 158 ? 2.342 9.648 22.984 1 98.44 158 THR B CA 1
ATOM 2413 C C . THR B 1 158 ? 3.348 9.375 21.875 1 98.44 158 THR B C 1
ATOM 2415 O O . THR B 1 158 ? 4.527 9.133 22.141 1 98.44 158 THR B O 1
ATOM 2418 N N . TYR B 1 159 ? 2.941 9.438 20.672 1 98.38 159 TYR B N 1
ATOM 2419 C CA . TYR B 1 159 ? 3.84 9.141 19.562 1 98.38 159 TYR B CA 1
ATOM 2420 C C . TYR B 1 159 ? 4.809 10.289 19.328 1 98.38 159 TYR B C 1
ATOM 2422 O O . TYR B 1 159 ? 5.902 10.086 18.797 1 98.38 159 TYR B O 1
ATOM 2430 N N . VAL B 1 160 ? 4.434 11.516 19.656 1 98.44 160 VAL B N 1
ATOM 2431 C CA . VAL B 1 160 ? 5.387 12.617 19.625 1 98.44 160 VAL B CA 1
ATOM 2432 C C . VAL B 1 160 ? 6.516 12.344 20.625 1 98.44 160 VAL B C 1
ATOM 2434 O O . VAL B 1 160 ? 7.691 12.562 20.312 1 98.44 160 VAL B O 1
ATOM 2437 N N . GLU B 1 161 ? 6.125 11.812 21.734 1 98.31 161 GLU B N 1
ATOM 2438 C CA . GLU B 1 161 ? 7.129 11.469 22.734 1 98.31 161 GLU B CA 1
ATOM 2439 C C . GLU B 1 161 ? 7.973 10.281 22.281 1 98.31 161 GLU B C 1
ATOM 2441 O O . GLU B 1 161 ? 9.195 10.281 22.438 1 98.31 161 GLU B O 1
ATOM 2446 N N . ARG B 1 162 ? 7.375 9.289 21.812 1 97.81 162 ARG B N 1
ATOM 2447 C CA . ARG B 1 162 ? 8.062 8.086 21.375 1 97.81 162 ARG B CA 1
ATOM 2448 C C . ARG B 1 162 ? 9.07 8.406 20.266 1 97.81 162 ARG B C 1
ATOM 2450 O O . ARG B 1 162 ? 10.18 7.875 20.25 1 97.81 162 ARG B O 1
ATOM 2457 N N . ARG B 1 163 ? 8.625 9.211 19.344 1 97.19 163 ARG B N 1
ATOM 2458 C CA . ARG B 1 163 ? 9.531 9.531 18.25 1 97.19 163 ARG B CA 1
ATOM 2459 C C . ARG B 1 163 ? 10.812 10.188 18.766 1 97.19 163 ARG B C 1
ATOM 2461 O O . ARG B 1 163 ? 11.898 9.898 18.266 1 97.19 163 ARG B O 1
ATOM 2468 N N . ALA B 1 164 ? 10.695 11.086 19.688 1 97.56 164 ALA B N 1
ATOM 2469 C CA . ALA B 1 164 ? 11.867 11.727 20.281 1 97.56 164 ALA B CA 1
ATOM 2470 C C . ALA B 1 164 ? 12.789 10.695 20.922 1 97.56 164 ALA B C 1
ATOM 2472 O O . ALA B 1 164 ? 14.008 10.75 20.766 1 97.56 164 ALA B O 1
ATOM 2473 N N . HIS B 1 165 ? 12.18 9.781 21.641 1 98 165 HIS B N 1
ATOM 2474 C CA . HIS B 1 165 ? 12.938 8.727 22.297 1 98 165 HIS B CA 1
ATOM 2475 C C . HIS B 1 165 ? 13.672 7.852 21.281 1 98 165 HIS B C 1
ATOM 2477 O O . HIS B 1 165 ? 14.852 7.543 21.469 1 98 165 HIS B O 1
ATOM 2483 N N . PHE B 1 166 ? 13.039 7.469 20.219 1 97.19 166 PHE B N 1
ATOM 2484 C CA . PHE B 1 166 ? 13.656 6.641 19.188 1 97.19 166 PHE B CA 1
ATOM 2485 C C . PHE B 1 166 ? 14.781 7.395 18.484 1 97.19 166 PHE B C 1
ATOM 2487 O O . PHE B 1 166 ? 15.844 6.828 18.219 1 97.19 166 PHE B O 1
ATOM 2494 N N . LYS B 1 167 ? 14.492 8.648 18.25 1 94.56 167 LYS B N 1
ATOM 2495 C CA . LYS B 1 167 ? 15.5 9.461 17.578 1 94.56 167 LYS B CA 1
ATOM 2496 C C . LYS B 1 167 ? 16.781 9.531 18.406 1 94.56 167 LYS B C 1
ATOM 2498 O O . LYS B 1 167 ? 17.891 9.523 17.859 1 94.56 167 LYS B O 1
ATOM 2503 N N . GLU B 1 168 ? 16.625 9.508 19.656 1 95.69 168 GLU B N 1
ATOM 2504 C CA . GLU B 1 168 ? 17.766 9.695 20.562 1 95.69 168 GLU B CA 1
ATOM 2505 C C . GLU B 1 168 ? 18.406 8.359 20.906 1 95.69 168 GLU B C 1
ATOM 2507 O O . GLU B 1 168 ? 19.641 8.273 21.031 1 95.69 168 GLU B O 1
ATOM 2512 N N . GLN B 1 169 ? 17.625 7.273 21 1 96.75 169 GLN B N 1
ATOM 2513 C CA . GLN B 1 169 ? 18.125 6.117 21.719 1 96.75 169 GLN B CA 1
ATOM 2514 C C . GLN B 1 169 ? 18.203 4.883 20.828 1 96.75 169 GLN B C 1
ATOM 2516 O O . GLN B 1 169 ? 18.797 3.875 21.203 1 96.75 169 GLN B O 1
ATOM 2521 N N . LEU B 1 170 ? 17.609 4.941 19.734 1 95.12 170 LEU B N 1
ATOM 2522 C CA . LEU B 1 170 ? 17.578 3.754 18.891 1 95.12 170 LEU B CA 1
ATOM 2523 C C . LEU B 1 170 ? 18.953 3.463 18.312 1 95.12 170 LEU B C 1
ATOM 2525 O O . LEU B 1 170 ? 19.578 4.34 17.703 1 95.12 170 LEU B O 1
ATOM 2529 N N . VAL B 1 171 ? 19.5 2.234 18.453 1 95.12 171 VAL B N 1
ATOM 2530 C CA . VAL B 1 171 ? 20.797 1.804 17.938 1 95.12 171 VAL B CA 1
ATOM 2531 C C . VAL B 1 171 ? 20.641 0.488 17.188 1 95.12 171 VAL B C 1
ATOM 2533 O O . VAL B 1 171 ? 20.062 -0.472 17.703 1 95.12 171 VAL B O 1
ATOM 2536 N N . ARG B 1 172 ? 21.094 0.553 15.938 1 91.62 172 ARG B N 1
ATOM 2537 C CA . ARG B 1 172 ? 21.172 -0.696 15.188 1 91.62 172 ARG B CA 1
ATOM 2538 C C . ARG B 1 172 ? 22.344 -1.549 15.672 1 91.62 172 ARG B C 1
ATOM 2540 O O . ARG B 1 172 ? 23.469 -1.07 15.742 1 91.62 172 ARG B O 1
ATOM 2547 N N . ILE B 1 173 ? 22.25 -2.756 15.828 1 95.31 173 ILE B N 1
ATOM 2548 C CA . ILE B 1 173 ? 23.312 -3.582 16.391 1 95.31 173 ILE B CA 1
ATOM 2549 C C . ILE B 1 173 ? 23.641 -4.723 15.43 1 95.31 173 ILE B C 1
ATOM 2551 O O . ILE B 1 173 ? 24.531 -5.539 15.703 1 95.31 173 ILE B O 1
ATOM 2555 N N . GLY B 1 174 ? 23.047 -5 14.156 1 84.75 174 GLY B N 1
ATOM 2556 C CA . GLY B 1 174 ? 23.266 -5.953 13.078 1 84.75 174 GLY B CA 1
ATOM 2557 C C . GLY B 1 174 ? 22.375 -5.719 11.875 1 84.75 174 GLY B C 1
ATOM 2558 O O . GLY B 1 174 ? 21.391 -4.98 11.961 1 84.75 174 GLY B O 1
#

Sequence (348 aa):
MTIYKLGDTAPTIHESVFVADTAAIIGKVVLEENASVWFGATIRGDNETITVGAGSNVQEGAVLHTDPGFPLTIAENVTIGHQAMLHGCTIGEGSLVGIQAVVLNGAVIGRNCLVGAGAVVTEGKAFPDNSLILGAPAKVVRELSAEDIARLRTNAKTYVERRAHFKEQLVRIGMTIYKLGDTAPTIHESVFVADTAAIIGKVVLEENASVWFGATIRGDNETITVGAGSNVQEGAVLHTDPGFPLTIAENVTIGHQAMLHGCTIGEGSLVGIQAVVLNGAVIGRNCLVGAGAVVTEGKAFPDNSLILGAPAKVVRELSAEDIARLRTNAKTYVERRAHFKEQLVRIG

Secondary structure (DSSP, 8-state):
-EEE-BTTB--EE-TT-EE-TT-EEEEEEEE-TT-EE-TT-EEEEEEEEEEE-TT-EE-TT-EEE-BTTB-EEE-TT-EE-TT-EEES-EE-TT-EEPTT-EE-TT-EE-TT-EEPTT-EEPTT-EE-TTEEEEETTEEEEEEPPHHHHHHHHHHHHHHHHHHHHHHHHEEE--/--EEEETTB--EE-TT-EE-TT-EEEEEEEE-TT-EE-TT-EEEEEEEEEEE-TT-EE-TT-EEE--TT--EEE-TT-EE-TT-EEES-EE-TT-EEPTT-EE-TT-EE-TT-EEPTT-EEPTT-EE-TTEEEEETTEEEEEEPPHHHHHHHHHHHHHHHHHHHHHHHH-----

Radius of gyration: 19.67 Å; Cα contacts (8 Å, |Δi|>4): 1162; chains: 2; bounding box: 46×47×48 Å

pLDDT: mean 97.94, std 3.08, range [63.56, 98.94]

InterPro domains:
  IPR001451 Hexapeptide repeat [PF00132] (88-122)
  IPR011004 Trimeric LpxA-like superfamily [SSF51161] (3-170)
  IPR047324 Gamma carbonic anhydrase-like [cd04645] (12-161)
  IPR050484 Transferase Hexapeptide/Carbonic Anhydrase [PTHR13061] (2-168)